Protein AF-A0A7N2M020-F1 (afdb_monomer)

Solvent-accessible surface area (backbone atoms only — not comparable to full-atom values): 12173 Å² total; per-residue (Å²): 135,86,84,75,90,72,85,72,56,45,69,43,98,84,76,45,80,31,66,51,71,70,55,42,50,52,48,52,52,52,49,51,50,46,67,76,62,59,66,82,56,68,70,58,48,56,58,50,71,70,48,74,76,92,61,54,73,66,57,47,55,60,71,70,50,83,84,47,72,66,55,52,55,49,46,61,72,66,54,65,71,97,62,70,96,65,83,57,70,72,79,39,45,34,81,87,78,69,40,72,36,63,74,55,41,64,72,76,40,58,78,87,47,34,65,57,59,74,66,55,84,81,81,82,66,90,65,76,91,70,86,70,29,93,90,38,97,83,22,64,80,43,74,69,58,50,55,56,43,51,66,62,56,48,79,60,88,58,97,70,65,82,51,58,72,64,42,54,66,52,50,60,49,63,76,64,55,96,64,66,73,86,61,60,82,81,109

Structure (mmCIF, N/CA/C/O backbone):
data_AF-A0A7N2M020-F1
#
_entry.id   AF-A0A7N2M020-F1
#
loop_
_atom_site.group_PDB
_atom_site.id
_atom_site.type_symbol
_atom_site.label_atom_id
_atom_site.label_alt_id
_atom_site.label_comp_id
_atom_site.label_asym_id
_atom_site.label_entity_id
_atom_site.label_seq_id
_atom_site.pdbx_PDB_ins_code
_atom_site.Cartn_x
_atom_site.Cartn_y
_atom_site.Cartn_z
_atom_site.occupancy
_atom_site.B_iso_or_equiv
_atom_site.auth_seq_id
_atom_site.auth_comp_id
_atom_site.auth_asym_id
_atom_site.auth_atom_id
_atom_site.pdbx_PDB_model_num
ATOM 1 N N . MET A 1 1 ? -40.824 -13.034 3.920 1.00 38.41 1 MET A N 1
ATOM 2 C CA . MET A 1 1 ? -40.604 -12.671 5.339 1.00 38.41 1 MET A CA 1
ATOM 3 C C . MET A 1 1 ? -39.188 -13.074 5.724 1.00 38.41 1 MET A C 1
ATOM 5 O O . MET A 1 1 ? -38.904 -14.260 5.794 1.00 38.41 1 MET A O 1
ATOM 9 N N . THR A 1 2 ? -38.278 -12.117 5.892 1.00 41.19 2 THR A N 1
ATOM 10 C CA . THR A 1 2 ? -36.859 -12.397 6.171 1.00 41.19 2 THR A CA 1
ATOM 11 C C . THR A 1 2 ? -36.662 -12.545 7.681 1.00 41.19 2 THR A C 1
ATOM 13 O O . THR A 1 2 ? -36.769 -11.567 8.421 1.00 41.19 2 THR A O 1
ATOM 16 N N . ARG A 1 3 ? -36.432 -13.775 8.153 1.00 45.16 3 ARG A N 1
ATOM 17 C CA . ARG A 1 3 ? -36.173 -14.095 9.566 1.00 45.16 3 ARG A CA 1
ATOM 18 C C . ARG A 1 3 ? -34.782 -13.550 9.927 1.00 45.16 3 ARG A C 1
ATOM 20 O O . ARG A 1 3 ? -33.778 -14.084 9.473 1.00 45.16 3 ARG A O 1
ATOM 27 N N . ARG A 1 4 ? -34.712 -12.438 10.665 1.00 45.00 4 ARG A N 1
ATOM 28 C CA . ARG A 1 4 ? -33.440 -11.859 11.134 1.00 45.00 4 ARG A CA 1
ATOM 29 C C . ARG A 1 4 ? -33.024 -12.562 12.426 1.00 45.00 4 ARG A C 1
ATOM 31 O O . ARG A 1 4 ? -33.804 -12.588 13.374 1.00 45.00 4 ARG A O 1
ATOM 38 N N . ASN A 1 5 ? -31.814 -13.115 12.461 1.00 47.06 5 ASN A 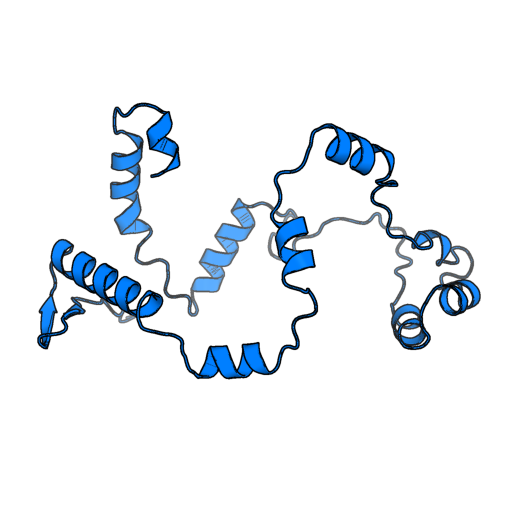N 1
ATOM 39 C CA . ASN A 1 5 ? -31.262 -13.750 13.656 1.00 47.06 5 ASN A CA 1
ATOM 40 C C . ASN A 1 5 ? -30.973 -12.673 14.712 1.00 47.06 5 ASN A C 1
ATOM 42 O O . ASN A 1 5 ? -30.093 -11.834 14.525 1.00 47.06 5 ASN A O 1
ATOM 46 N N . ARG A 1 6 ? -31.748 -12.666 15.801 1.00 60.00 6 ARG A N 1
ATOM 47 C CA . ARG A 1 6 ? -31.548 -11.790 16.961 1.00 60.00 6 ARG A CA 1
ATOM 48 C C . ARG A 1 6 ? -30.850 -12.600 18.045 1.00 60.00 6 ARG A C 1
ATOM 50 O O . ARG A 1 6 ? -31.434 -13.547 18.562 1.00 60.00 6 ARG A O 1
ATOM 57 N N . ILE A 1 7 ? -29.625 -12.216 18.391 1.00 64.00 7 ILE A N 1
ATOM 58 C CA . ILE A 1 7 ? -28.949 -12.754 19.574 1.00 64.00 7 ILE A CA 1
ATOM 59 C C . ILE A 1 7 ? -29.667 -12.161 20.789 1.00 64.00 7 ILE A C 1
ATOM 61 O O . ILE A 1 7 ? -29.675 -10.947 20.980 1.00 64.00 7 ILE A O 1
ATOM 65 N N . VAL A 1 8 ? -30.365 -13.013 21.539 1.00 71.75 8 VAL A N 1
ATOM 66 C CA . VAL A 1 8 ? -31.172 -12.617 22.707 1.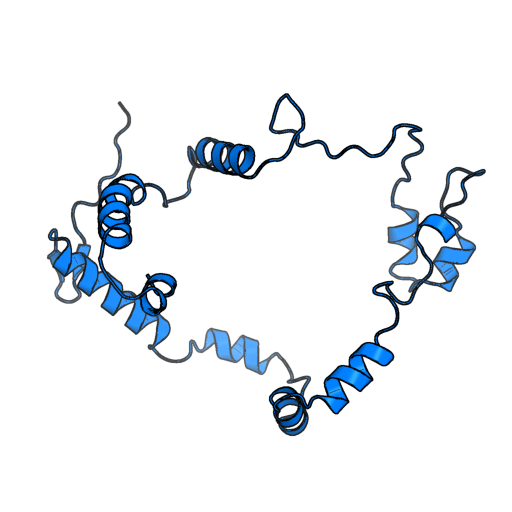00 71.75 8 VAL A CA 1
ATOM 67 C C . VAL A 1 8 ? -30.365 -12.593 24.006 1.00 71.75 8 VAL A C 1
ATOM 69 O O . VAL A 1 8 ? -30.804 -11.976 24.969 1.00 71.75 8 VAL A O 1
ATOM 72 N N . GLY A 1 9 ? -29.188 -13.222 24.019 1.00 80.69 9 GLY A N 1
ATOM 73 C CA . GLY A 1 9 ? -28.275 -13.279 25.154 1.00 80.69 9 GLY A CA 1
ATOM 74 C C . GLY A 1 9 ? -27.024 -14.090 24.826 1.00 80.69 9 GLY A C 1
ATOM 75 O O . GLY A 1 9 ? -26.949 -14.711 23.764 1.00 80.69 9 GLY A O 1
ATOM 76 N N . LEU A 1 10 ? -26.053 -14.081 25.735 1.00 81.50 10 LEU A N 1
ATOM 77 C CA . LEU A 1 10 ? -24.839 -14.897 25.673 1.00 81.50 10 LEU A CA 1
ATOM 78 C C . LEU A 1 10 ? -24.794 -15.844 26.870 1.00 81.50 10 LEU A C 1
ATOM 80 O O . LEU A 1 10 ? -25.246 -15.493 27.956 1.00 81.50 10 LEU A O 1
ATOM 84 N N . LYS A 1 11 ? -24.244 -17.042 26.679 1.00 83.25 11 LYS A N 1
ATOM 85 C CA . LYS A 1 11 ? -24.021 -18.001 27.764 1.00 83.25 11 LYS A CA 1
ATOM 86 C C . LYS A 1 11 ? -22.687 -17.678 28.444 1.00 83.25 11 LYS A C 1
ATOM 88 O O . LYS A 1 11 ? -21.689 -17.495 27.751 1.00 83.25 11 LYS A O 1
ATOM 93 N N . ASN A 1 12 ? -22.671 -17.569 29.768 1.00 79.94 12 ASN A N 1
ATOM 94 C CA . ASN A 1 12 ? -21.440 -17.370 30.532 1.00 79.94 12 ASN A CA 1
ATOM 95 C C . ASN A 1 12 ? -20.701 -18.704 30.776 1.00 79.94 12 ASN A C 1
ATOM 97 O O . ASN A 1 12 ? -21.206 -19.776 30.446 1.00 79.94 12 ASN A O 1
ATOM 101 N N . ASN A 1 13 ? -19.513 -18.645 31.389 1.00 76.25 13 ASN A N 1
ATOM 102 C CA . ASN A 1 13 ? -18.679 -19.827 31.673 1.00 76.25 13 ASN A CA 1
ATOM 103 C C . ASN A 1 13 ? -19.300 -20.820 32.673 1.00 76.25 13 ASN A C 1
ATOM 105 O O . ASN A 1 13 ? -18.823 -21.944 32.781 1.00 76.25 13 ASN A O 1
ATOM 109 N N . ASN A 1 14 ? -20.355 -20.417 33.387 1.00 79.81 14 ASN A N 1
ATOM 110 C CA . ASN A 1 14 ? -21.113 -21.276 34.299 1.00 79.81 14 ASN A CA 1
ATOM 111 C C . ASN A 1 14 ? -22.361 -21.858 33.620 1.00 79.81 14 ASN A C 1
ATOM 113 O O . 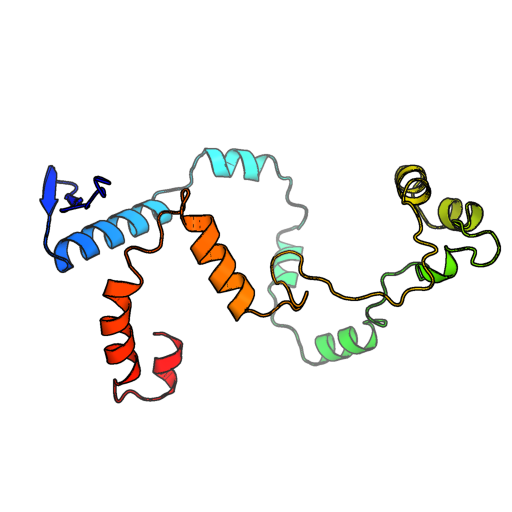ASN A 1 14 ? -23.284 -22.304 34.297 1.00 79.81 14 ASN A O 1
ATOM 117 N N . ASP A 1 15 ? -22.416 -21.812 32.288 1.00 80.38 15 ASP A N 1
ATOM 118 C CA . ASP A 1 15 ? -23.529 -22.303 31.487 1.00 80.38 15 ASP A CA 1
ATOM 119 C C . ASP A 1 15 ? -24.876 -21.576 31.712 1.00 80.38 15 ASP A C 1
ATOM 121 O O . ASP A 1 15 ? -25.940 -22.075 31.334 1.00 80.38 15 ASP A O 1
ATOM 125 N N . VAL A 1 16 ? -24.849 -20.348 32.236 1.00 84.62 16 VAL A N 1
ATOM 126 C CA . VAL A 1 16 ? -26.044 -19.520 32.463 1.00 84.62 16 VAL A CA 1
ATOM 127 C C . VAL A 1 16 ? -26.236 -18.517 31.325 1.00 84.62 16 VAL A C 1
ATOM 129 O O . VAL A 1 16 ? -25.289 -17.863 30.890 1.00 84.62 16 VAL A O 1
ATOM 132 N N . TRP A 1 17 ? -27.474 -18.367 30.847 1.00 83.56 17 TRP A N 1
ATOM 133 C CA . TRP A 1 17 ? -27.839 -17.373 29.834 1.00 83.56 17 TRP A CA 1
ATOM 134 C C . TRP A 1 17 ? -27.962 -15.970 30.433 1.00 83.56 17 TRP A C 1
ATOM 136 O O . TRP A 1 17 ? -28.782 -15.728 31.315 1.00 83.56 17 TRP A O 1
ATOM 146 N N . CYS A 1 18 ? -27.187 -15.036 29.892 1.00 81.94 18 CYS A N 1
ATOM 147 C CA . CYS A 1 18 ? -27.166 -13.629 30.261 1.00 81.94 18 CYS A CA 1
ATOM 148 C C . CYS A 1 18 ? -27.771 -12.779 29.140 1.00 81.94 18 CYS A C 1
ATOM 150 O O . CYS A 1 18 ? -27.310 -12.813 27.998 1.00 81.94 18 CYS A O 1
ATOM 152 N N . THR A 1 19 ? -28.801 -12.003 29.471 1.00 82.00 19 THR A N 1
ATOM 153 C CA . THR A 1 19 ? -29.533 -11.146 28.519 1.00 82.00 19 THR A CA 1
ATOM 154 C C . THR A 1 19 ? -29.425 -9.656 28.846 1.00 82.00 19 THR A C 1
ATOM 156 O O . THR A 1 19 ? -29.888 -8.832 28.064 1.00 82.00 19 THR A O 1
ATOM 159 N N . PHE A 1 20 ? -28.852 -9.306 30.003 1.00 79.81 20 PHE A N 1
ATOM 160 C CA . PHE A 1 20 ? -28.631 -7.923 30.426 1.00 79.81 20 PHE A CA 1
ATOM 161 C C . PHE A 1 20 ? -27.299 -7.397 29.884 1.00 79.81 20 PHE A C 1
ATOM 163 O O . PHE A 1 20 ? -26.296 -8.114 29.899 1.00 79.81 20 PHE A O 1
ATOM 170 N N . ASP A 1 21 ? -27.285 -6.135 29.452 1.00 75.31 21 ASP A N 1
ATOM 171 C CA . ASP A 1 21 ? -26.133 -5.509 28.789 1.00 75.31 21 ASP A CA 1
ATOM 172 C C . ASP A 1 21 ? -24.855 -5.545 29.645 1.00 75.31 21 ASP A C 1
ATOM 174 O O . ASP A 1 21 ? -23.773 -5.808 29.125 1.00 75.31 21 ASP A O 1
ATOM 178 N N . GLU A 1 22 ? -24.978 -5.351 30.961 1.00 80.00 22 GLU A N 1
ATOM 179 C CA . GLU A 1 22 ? -23.857 -5.385 31.914 1.00 80.00 22 GLU A CA 1
ATOM 180 C C . GLU A 1 22 ? -23.202 -6.772 31.977 1.00 80.00 22 GLU A C 1
ATOM 182 O O . GLU A 1 22 ? -21.981 -6.897 31.905 1.00 80.00 22 GLU A O 1
ATOM 187 N N . GLN A 1 23 ? -24.012 -7.832 32.001 1.00 77.62 23 GLN A N 1
ATOM 188 C CA . GLN A 1 23 ? -23.525 -9.212 32.049 1.00 77.62 23 GLN A CA 1
ATOM 189 C C . GLN A 1 23 ? -22.894 -9.635 30.716 1.00 77.62 23 GLN A C 1
ATOM 191 O O . GLN A 1 23 ? -21.861 -10.300 30.687 1.00 77.62 23 GLN A O 1
ATOM 196 N N . ILE A 1 24 ? -23.492 -9.226 29.593 1.00 80.75 24 ILE A N 1
ATOM 197 C CA . ILE A 1 24 ? -22.942 -9.465 28.251 1.00 80.75 24 ILE A CA 1
ATOM 198 C C . ILE A 1 24 ? -21.591 -8.756 28.095 1.00 80.75 24 ILE A C 1
ATOM 200 O O . ILE A 1 24 ? -20.653 -9.336 27.546 1.00 80.75 24 ILE A O 1
ATOM 204 N N . TYR A 1 25 ? -21.472 -7.526 28.603 1.00 78.38 25 TYR A N 1
ATOM 205 C CA . TYR A 1 25 ? -20.221 -6.774 28.602 1.00 78.38 25 TYR A CA 1
ATOM 206 C C . TYR A 1 25 ? -19.119 -7.502 29.383 1.00 78.38 25 TYR A C 1
ATOM 208 O O . TYR A 1 25 ? -18.015 -7.673 28.866 1.00 78.38 25 TYR A O 1
ATOM 216 N N . GLU A 1 26 ? -19.418 -8.004 30.582 1.00 83.75 26 GLU A N 1
ATOM 217 C CA . GLU A 1 26 ? -18.460 -8.776 31.383 1.00 83.75 26 GLU A CA 1
ATOM 218 C C . GLU A 1 26 ? -18.017 -10.077 30.695 1.00 83.75 26 GLU A C 1
ATOM 220 O O . GLU A 1 26 ? -16.823 -10.402 30.690 1.00 83.75 26 GLU A O 1
ATOM 225 N N . ILE A 1 27 ? -18.944 -10.796 30.051 1.00 84.62 27 ILE A N 1
ATOM 226 C CA . ILE A 1 27 ? -18.634 -12.003 29.266 1.00 84.62 27 ILE A CA 1
ATOM 227 C C . ILE A 1 27 ? -17.682 -11.661 28.113 1.00 84.62 27 ILE A C 1
ATOM 229 O O . ILE A 1 27 ? -16.672 -12.335 27.924 1.00 84.62 27 ILE A O 1
ATOM 233 N N . MET A 1 28 ? -17.951 -10.587 27.370 1.00 80.06 28 MET A N 1
ATOM 234 C CA . MET A 1 28 ? -17.113 -10.172 26.240 1.00 80.06 28 MET A CA 1
ATOM 235 C C . MET A 1 28 ? -15.718 -9.728 26.693 1.00 80.06 28 MET A C 1
ATOM 237 O O . MET A 1 28 ? -14.713 -10.134 26.107 1.00 80.06 28 MET A O 1
ATOM 241 N N . VAL A 1 29 ? -15.634 -8.922 27.756 1.00 80.94 29 VAL A N 1
ATOM 242 C CA . VAL A 1 29 ? -14.355 -8.437 28.294 1.00 80.94 29 VAL A CA 1
ATOM 243 C C . VAL A 1 29 ? -13.513 -9.592 28.826 1.00 80.94 29 VAL A C 1
ATOM 245 O O . VAL A 1 29 ? -12.319 -9.655 28.533 1.00 80.94 29 VAL A O 1
ATOM 248 N N . SER A 1 30 ? -14.107 -10.512 29.587 1.00 81.56 30 SER A N 1
ATOM 249 C CA . SER A 1 30 ? -13.391 -11.681 30.110 1.00 81.56 30 SER A CA 1
ATOM 250 C C . SER A 1 30 ? -12.949 -12.629 28.994 1.00 81.56 30 SER A C 1
ATOM 252 O O . SER A 1 30 ? -11.804 -13.076 29.009 1.00 81.56 30 SER A O 1
ATOM 254 N N . PHE A 1 31 ? -13.795 -12.862 27.985 1.00 79.56 31 PHE A N 1
ATOM 255 C CA . PHE A 1 31 ? -13.453 -13.671 26.817 1.00 79.56 31 PHE A CA 1
ATOM 256 C C . PHE A 1 31 ? -12.239 -13.113 26.074 1.00 79.56 31 PHE A C 1
ATOM 258 O O . PHE A 1 31 ? -11.263 -13.832 25.889 1.00 79.56 31 PHE A O 1
ATOM 265 N N . TYR A 1 32 ? -12.252 -11.833 25.691 1.00 74.31 32 TYR A N 1
ATOM 266 C CA . TYR A 1 32 ? -11.140 -11.256 24.932 1.00 74.31 32 TYR A CA 1
ATOM 267 C C . TYR A 1 32 ? -9.881 -11.077 25.776 1.00 74.31 32 TYR A C 1
ATOM 269 O O . TYR A 1 32 ? -8.784 -11.324 25.281 1.00 74.31 32 TYR A O 1
ATOM 277 N N . LYS A 1 33 ? -10.005 -10.729 27.064 1.00 75.88 33 LYS A N 1
ATOM 278 C CA . LYS A 1 33 ? -8.850 -10.745 27.971 1.00 75.88 33 LYS A CA 1
ATOM 279 C C . LYS A 1 33 ? -8.224 -12.132 28.016 1.00 75.88 33 LYS A C 1
ATOM 281 O O . LYS A 1 33 ? -7.019 -12.233 27.843 1.00 75.88 33 LYS A O 1
ATOM 286 N N . ASN A 1 34 ? -9.013 -13.193 28.155 1.00 73.88 34 ASN A N 1
ATOM 287 C CA . ASN A 1 34 ? -8.492 -14.558 28.141 1.00 73.88 34 ASN A CA 1
ATOM 288 C C . ASN A 1 34 ? -7.941 -14.959 26.767 1.00 73.88 34 ASN A C 1
ATOM 290 O O . ASN A 1 34 ? -6.888 -15.578 26.714 1.00 73.88 34 ASN A O 1
ATOM 294 N N . LEU A 1 35 ? -8.576 -14.556 25.665 1.00 74.69 35 LEU A N 1
ATOM 295 C CA . LEU A 1 35 ? -8.098 -14.824 24.305 1.00 74.69 35 LEU A CA 1
ATOM 296 C C . LEU A 1 35 ? -6.706 -14.227 24.053 1.00 74.69 35 LEU A C 1
ATOM 298 O O . LEU A 1 35 ? -5.883 -14.853 23.396 1.00 74.69 35 LEU A O 1
ATOM 302 N N . PHE A 1 36 ? -6.446 -13.029 24.583 1.00 60.22 36 PHE A N 1
ATOM 303 C CA . PHE A 1 36 ? -5.183 -12.313 24.383 1.00 60.22 36 PHE A CA 1
ATOM 304 C C . PHE A 1 36 ? -4.179 -12.468 25.538 1.00 60.22 36 PHE A C 1
ATOM 306 O O . PHE A 1 36 ? -3.026 -12.076 25.386 1.00 60.22 36 PHE A O 1
ATOM 313 N N . THR A 1 37 ? -4.587 -13.047 26.672 1.00 67.06 37 THR A N 1
ATOM 314 C CA . THR A 1 37 ? -3.716 -13.303 27.840 1.00 67.06 37 THR A CA 1
ATOM 315 C C . THR A 1 37 ? -3.370 -14.790 27.989 1.00 67.06 37 THR A C 1
ATOM 317 O O . THR A 1 37 ? -2.342 -15.121 28.577 1.00 67.06 37 THR A O 1
ATOM 320 N N . SER A 1 38 ? -4.183 -15.710 27.450 1.00 47.41 38 SER A N 1
ATOM 321 C CA . SER A 1 38 ? -3.888 -17.145 27.463 1.00 47.41 38 SER A CA 1
ATOM 322 C C . SER A 1 38 ? -2.739 -17.445 26.503 1.00 47.41 38 SER A C 1
ATOM 324 O O . SER A 1 38 ? -2.901 -17.475 25.287 1.00 47.41 38 SER A O 1
ATOM 326 N N . ALA A 1 39 ? -1.563 -17.577 27.115 1.00 50.31 39 ALA A N 1
ATOM 327 C CA . ALA A 1 39 ? -0.378 -18.311 26.699 1.00 50.31 39 ALA A CA 1
ATOM 328 C C . ALA A 1 39 ? -0.252 -18.623 25.199 1.00 50.31 39 ALA A C 1
ATOM 330 O O . ALA A 1 39 ? -0.927 -19.506 24.678 1.00 50.31 39 ALA A O 1
ATOM 331 N N . HIS A 1 40 ? 0.723 -17.957 24.565 1.00 58.59 40 HIS A N 1
ATOM 332 C CA . HIS A 1 40 ? 1.605 -18.525 23.540 1.00 58.59 40 HIS A CA 1
ATOM 333 C C . HIS A 1 40 ? 1.037 -19.763 22.834 1.00 58.59 40 HIS A C 1
ATOM 335 O O . HIS A 1 40 ? 1.324 -20.900 23.210 1.00 58.59 40 HIS A O 1
ATOM 341 N N . LEU A 1 41 ? 0.248 -19.535 21.783 1.00 52.03 41 LEU A N 1
ATOM 342 C CA . LEU A 1 41 ? -0.124 -20.600 20.862 1.00 52.03 41 LEU A CA 1
ATOM 343 C C . LEU A 1 41 ? 1.168 -21.299 20.396 1.00 52.03 41 LEU A C 1
ATOM 345 O O . LEU A 1 41 ? 2.029 -20.634 19.817 1.00 52.03 41 LEU A O 1
ATOM 349 N N . PRO A 1 42 ? 1.337 -22.619 20.585 1.00 51.91 42 PRO A N 1
ATOM 350 C CA . PRO A 1 42 ? 2.498 -23.325 20.043 1.00 51.91 42 PRO A CA 1
ATOM 351 C C . PRO A 1 42 ? 2.595 -23.168 18.515 1.00 51.91 42 PRO A C 1
ATOM 353 O O . PRO A 1 42 ? 3.689 -23.174 17.961 1.00 51.91 42 PRO A O 1
ATOM 356 N N . ALA A 1 43 ? 1.467 -22.907 17.841 1.00 48.75 43 ALA A N 1
ATOM 357 C CA . ALA A 1 43 ? 1.420 -22.577 16.420 1.00 48.75 43 ALA A CA 1
ATOM 358 C C . ALA A 1 43 ? 2.126 -21.255 16.058 1.00 48.75 43 ALA A C 1
ATOM 360 O O . ALA A 1 43 ? 2.721 -21.176 14.987 1.00 48.75 43 ALA A O 1
ATOM 361 N N . SER A 1 44 ? 2.105 -20.228 16.922 1.00 50.16 44 SER A N 1
ATOM 362 C CA . SER A 1 44 ? 2.825 -18.979 16.631 1.00 50.16 44 SER A CA 1
ATOM 363 C C . SER A 1 44 ? 4.329 -19.139 16.827 1.00 50.16 44 SER A C 1
ATOM 365 O O . SER A 1 44 ? 5.102 -18.555 16.078 1.00 50.16 44 SER A O 1
ATOM 367 N N . ARG A 1 45 ? 4.752 -19.989 17.771 1.00 48.28 45 ARG A N 1
ATOM 368 C CA . ARG A 1 45 ? 6.166 -20.302 18.003 1.00 48.28 45 ARG A CA 1
ATOM 369 C C . ARG A 1 45 ? 6.783 -21.113 16.870 1.00 48.28 45 ARG A C 1
ATOM 371 O O . ARG A 1 45 ? 7.861 -20.759 16.447 1.00 48.28 45 ARG A O 1
ATOM 378 N N . ILE A 1 46 ? 6.079 -22.091 16.293 1.00 54.16 46 ILE A N 1
ATOM 379 C CA . ILE A 1 46 ? 6.585 -22.833 15.117 1.00 54.16 46 ILE A CA 1
ATOM 380 C C . ILE A 1 46 ? 6.860 -21.888 13.937 1.00 54.16 46 ILE A C 1
ATOM 382 O O . ILE A 1 46 ? 7.873 -22.020 13.257 1.00 54.16 46 ILE A O 1
ATOM 386 N N . VAL A 1 47 ? 5.972 -20.916 13.706 1.00 55.91 47 VAL A N 1
ATOM 387 C CA . VAL A 1 47 ? 6.150 -19.908 12.650 1.00 55.91 47 VAL A CA 1
ATOM 388 C C . VAL A 1 47 ? 7.306 -18.961 12.979 1.00 55.91 47 VAL A C 1
ATOM 390 O O . VAL A 1 47 ? 8.064 -18.613 12.084 1.00 55.91 47 VAL A O 1
ATOM 393 N N . LEU A 1 48 ? 7.459 -18.561 14.243 1.00 52.28 48 LEU A N 1
ATOM 394 C CA . LEU A 1 48 ? 8.525 -17.656 14.681 1.00 52.28 48 LEU A CA 1
ATOM 395 C C . LEU A 1 48 ? 9.900 -18.342 14.782 1.00 52.28 48 LEU A C 1
ATOM 397 O O . LEU A 1 48 ? 10.891 -17.712 14.446 1.00 52.28 48 LEU A O 1
ATOM 401 N N . ASP A 1 49 ? 9.964 -19.621 15.156 1.00 58.31 49 ASP A N 1
ATOM 402 C CA . ASP A 1 49 ? 11.193 -20.429 15.219 1.00 58.31 49 ASP A CA 1
ATOM 403 C C . ASP A 1 49 ? 11.701 -20.781 13.809 1.00 58.31 49 ASP A C 1
ATOM 405 O O . ASP A 1 49 ? 12.902 -20.937 13.593 1.00 58.31 49 ASP A O 1
ATOM 409 N N . ALA A 1 50 ? 10.796 -20.879 12.827 1.00 59.12 50 ALA A N 1
ATOM 410 C CA . ALA A 1 50 ? 11.147 -21.044 11.416 1.00 59.12 50 ALA A CA 1
ATOM 411 C C . ALA A 1 50 ? 11.662 -19.745 10.766 1.00 59.12 50 ALA A C 1
ATOM 413 O O . ALA A 1 50 ? 12.236 -19.788 9.676 1.00 59.12 50 ALA A O 1
ATOM 414 N N . ILE A 1 51 ? 11.459 -18.592 11.411 1.00 59.44 51 ILE A N 1
ATOM 415 C CA . ILE A 1 51 ? 11.985 -17.304 10.963 1.00 59.44 51 ILE A CA 1
ATOM 416 C C . ILE A 1 51 ? 13.319 -17.091 11.670 1.00 59.44 51 ILE A C 1
ATOM 418 O O . ILE A 1 51 ? 13.374 -16.716 12.838 1.00 59.44 51 ILE A O 1
ATOM 422 N N . SER A 1 52 ? 14.420 -17.310 10.953 1.00 58.28 52 SER A N 1
ATOM 423 C CA . SER A 1 52 ? 15.732 -16.901 11.448 1.00 58.28 52 SER A CA 1
ATOM 424 C C . SER A 1 52 ? 15.716 -15.386 11.708 1.00 58.28 52 SER A C 1
ATOM 426 O O . SER A 1 52 ? 15.383 -14.628 10.790 1.00 58.28 52 SER A O 1
ATOM 428 N N . PRO A 1 53 ? 16.053 -14.919 12.924 1.00 59.53 53 PRO A N 1
ATOM 429 C CA . PRO A 1 53 ? 16.111 -13.495 13.210 1.00 59.53 53 PRO A CA 1
ATOM 430 C C . PRO A 1 53 ? 17.144 -12.845 12.288 1.00 59.53 53 PRO A C 1
ATOM 432 O O . PRO A 1 53 ? 18.328 -13.165 12.339 1.00 59.53 53 PRO A O 1
ATOM 435 N N . SER A 1 54 ? 16.695 -11.935 11.423 1.00 65.81 54 SER A N 1
ATOM 436 C CA . SER A 1 54 ? 17.596 -11.156 10.562 1.00 65.81 54 SER A CA 1
ATOM 437 C C . SER A 1 54 ? 18.289 -10.020 11.321 1.00 65.81 54 SER A C 1
ATOM 439 O O . SER A 1 54 ? 19.196 -9.392 10.774 1.00 65.81 54 SER A O 1
ATOM 441 N N . SER A 1 55 ? 17.856 -9.745 12.552 1.00 66.69 55 SER A N 1
ATOM 442 C CA . SER A 1 55 ? 18.402 -8.691 13.396 1.00 66.69 55 SER A CA 1
ATOM 443 C C . SER A 1 55 ? 18.919 -9.281 14.694 1.00 66.69 55 SER A C 1
ATOM 445 O O . SER A 1 55 ? 18.180 -9.992 15.373 1.00 66.69 55 SER A O 1
ATOM 447 N N . THR A 1 56 ? 20.181 -9.001 15.019 1.00 80.88 56 THR A N 1
ATOM 448 C CA . TH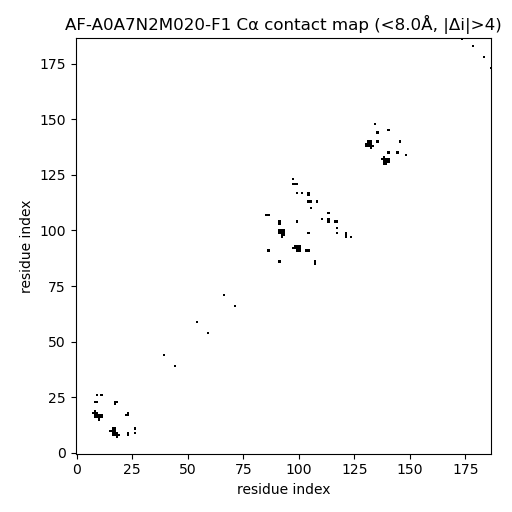R A 1 56 ? 20.763 -9.390 16.305 1.00 80.88 56 THR A CA 1
ATOM 449 C C . THR A 1 56 ? 20.163 -8.551 17.432 1.00 80.88 56 THR A C 1
ATOM 451 O O . THR A 1 56 ? 19.607 -7.474 17.184 1.00 80.88 56 THR A O 1
ATOM 454 N N . ASP A 1 57 ? 20.273 -9.026 18.671 1.00 75.31 57 ASP A N 1
ATOM 455 C CA . ASP A 1 57 ? 19.771 -8.301 19.841 1.00 75.31 57 ASP A CA 1
ATOM 456 C C . ASP A 1 57 ? 20.446 -6.931 19.989 1.00 75.31 57 ASP A C 1
ATOM 458 O O . ASP A 1 57 ? 19.802 -5.959 20.383 1.00 75.31 57 ASP A O 1
ATOM 462 N N . GLU A 1 58 ? 21.710 -6.818 19.580 1.00 78.88 58 GLU A N 1
ATOM 463 C CA . GLU A 1 58 ? 22.447 -5.556 19.524 1.00 78.88 58 GLU A CA 1
ATOM 464 C C . GLU A 1 58 ? 21.864 -4.617 18.463 1.00 78.88 58 GLU A C 1
ATOM 466 O O . GLU A 1 58 ? 21.610 -3.449 18.748 1.00 78.88 58 GLU A O 1
ATOM 471 N N . MET A 1 59 ? 21.567 -5.133 17.264 1.00 73.25 59 MET A N 1
ATOM 472 C CA . MET A 1 59 ? 20.934 -4.337 16.211 1.00 73.25 59 MET A CA 1
ATOM 473 C C . MET A 1 59 ? 19.542 -3.862 16.644 1.00 73.25 59 MET A C 1
ATOM 475 O O . MET A 1 59 ? 19.151 -2.736 16.358 1.00 73.25 59 MET A O 1
ATOM 479 N N . ASN A 1 60 ? 18.802 -4.684 17.386 1.00 78.00 60 ASN A N 1
ATOM 480 C CA . ASN A 1 60 ? 17.510 -4.299 17.940 1.00 78.00 60 ASN A CA 1
ATOM 481 C C . ASN A 1 60 ? 17.635 -3.259 19.071 1.00 78.00 60 ASN A C 1
ATOM 483 O O . ASN A 1 60 ? 16.836 -2.326 19.137 1.00 78.00 60 ASN A O 1
ATOM 487 N N . ALA A 1 61 ? 18.648 -3.376 19.936 1.00 80.06 61 ALA A N 1
ATOM 488 C CA . ALA A 1 61 ? 18.934 -2.387 20.975 1.00 80.06 61 ALA A CA 1
ATOM 489 C C . ALA A 1 61 ? 19.254 -1.007 20.377 1.00 80.06 61 ALA A C 1
ATOM 491 O O . ALA A 1 61 ? 18.780 0.011 20.889 1.00 80.06 61 ALA A O 1
ATOM 492 N N . ASP A 1 62 ? 19.983 -0.980 19.261 1.00 77.94 62 ASP A N 1
ATOM 493 C CA . ASP A 1 62 ? 20.248 0.245 18.508 1.00 77.94 62 ASP A CA 1
ATOM 494 C C . ASP A 1 62 ? 18.981 0.790 17.824 1.00 77.94 62 ASP A C 1
ATOM 496 O O . ASP A 1 62 ? 18.721 1.990 17.897 1.00 77.94 62 ASP A O 1
ATOM 500 N N . LEU A 1 63 ? 18.137 -0.072 17.240 1.00 76.81 63 LEU A N 1
ATOM 501 C CA . LEU A 1 63 ? 16.877 0.325 16.584 1.00 76.81 63 LEU A CA 1
ATOM 502 C C . LEU A 1 63 ? 15.820 0.894 17.549 1.00 76.81 63 LEU A C 1
ATOM 504 O O . LEU A 1 63 ? 14.958 1.666 17.128 1.00 76.81 63 LEU A O 1
ATOM 508 N N . ILE A 1 64 ? 15.859 0.512 18.828 1.00 81.25 64 ILE A N 1
ATOM 509 C CA . ILE A 1 64 ? 14.901 0.956 19.860 1.00 81.25 64 ILE A CA 1
ATOM 510 C C . ILE A 1 64 ? 15.388 2.222 20.592 1.00 81.25 64 ILE A C 1
ATOM 512 O O . ILE A 1 64 ? 14.644 2.840 21.362 1.00 81.25 64 ILE A O 1
ATOM 516 N N . LYS A 1 65 ? 16.628 2.658 20.356 1.00 81.69 65 LYS A N 1
ATOM 517 C CA . LYS A 1 65 ? 17.194 3.846 20.996 1.00 81.69 65 LYS A CA 1
ATOM 518 C C . LYS A 1 65 ? 16.438 5.117 20.591 1.00 81.69 65 LYS A C 1
ATOM 520 O O . LYS A 1 65 ? 15.976 5.278 19.465 1.00 81.69 65 LYS A O 1
ATOM 525 N N . VAL A 1 66 ? 16.334 6.064 21.524 1.00 84.44 66 VAL A N 1
ATOM 526 C CA . VAL A 1 66 ? 15.761 7.388 21.244 1.00 84.44 66 VAL A CA 1
ATOM 527 C C . VAL A 1 66 ? 16.645 8.118 20.233 1.00 84.44 66 VAL A C 1
ATOM 529 O O . VAL A 1 66 ? 17.829 8.338 20.495 1.00 84.44 66 VAL A O 1
ATOM 532 N N . PHE A 1 67 ? 16.050 8.525 19.111 1.00 80.19 67 PHE A N 1
ATOM 533 C CA . PHE A 1 67 ? 16.732 9.292 18.072 1.00 80.19 67 PHE A CA 1
ATOM 534 C C . PHE A 1 67 ? 17.240 10.630 18.617 1.00 80.19 67 PHE A C 1
ATOM 536 O O . PHE A 1 67 ? 16.551 11.342 19.357 1.00 80.19 67 PHE A O 1
ATOM 543 N N . THR A 1 68 ? 18.456 11.006 18.232 1.00 88.06 68 THR A N 1
ATOM 544 C CA . THR A 1 68 ? 19.027 12.306 18.616 1.00 88.06 68 THR A CA 1
ATOM 545 C C . THR A 1 68 ? 18.716 13.376 17.569 1.00 88.06 68 THR A C 1
ATOM 547 O O . THR A 1 68 ? 18.548 13.079 16.388 1.00 88.06 68 THR A O 1
ATOM 550 N N . ARG A 1 69 ? 18.664 14.659 17.963 1.00 84.31 69 ARG A N 1
ATOM 551 C CA . ARG A 1 69 ? 18.450 15.765 17.004 1.00 84.31 69 ARG A CA 1
ATOM 552 C C . ARG A 1 69 ? 19.485 15.742 15.873 1.00 84.31 69 ARG A C 1
ATOM 554 O O . ARG A 1 69 ? 19.123 15.919 14.718 1.00 84.31 69 ARG A O 1
ATOM 561 N N . THR A 1 70 ? 20.749 15.506 16.206 1.00 82.75 70 THR A N 1
ATOM 562 C CA . THR A 1 70 ? 21.860 15.457 15.246 1.00 82.75 70 THR A CA 1
ATOM 563 C C . THR A 1 70 ? 21.728 14.300 14.263 1.00 82.75 70 THR A C 1
ATOM 565 O O . THR A 1 70 ? 22.022 14.469 13.088 1.00 82.75 70 THR A O 1
ATOM 568 N N . GLU A 1 71 ? 21.253 13.145 14.723 1.00 82.88 71 GLU A N 1
ATOM 569 C CA . GLU A 1 71 ? 20.980 11.977 13.884 1.00 82.88 71 GLU A CA 1
ATOM 570 C C . GLU A 1 71 ? 19.813 12.230 12.930 1.00 82.88 71 GLU A C 1
ATOM 572 O O . GLU A 1 71 ? 19.925 11.939 11.744 1.00 82.88 71 GLU A O 1
ATOM 577 N N . VAL A 1 72 ? 18.734 12.859 13.405 1.00 82.88 72 VAL A N 1
ATOM 578 C CA . VAL A 1 72 ? 17.608 13.256 12.547 1.00 82.88 72 VAL A CA 1
ATOM 579 C C . VAL A 1 72 ? 18.044 14.293 11.512 1.00 82.88 72 VAL A C 1
ATOM 581 O O . VAL A 1 72 ? 17.704 14.165 10.341 1.00 82.88 72 VAL A O 1
ATOM 584 N N . GLU A 1 73 ? 18.819 15.305 11.905 1.00 83.44 73 GLU A N 1
ATOM 585 C CA . GLU A 1 73 ? 19.347 16.319 10.982 1.00 83.44 73 GLU A CA 1
ATOM 586 C C . GLU A 1 73 ? 20.316 15.720 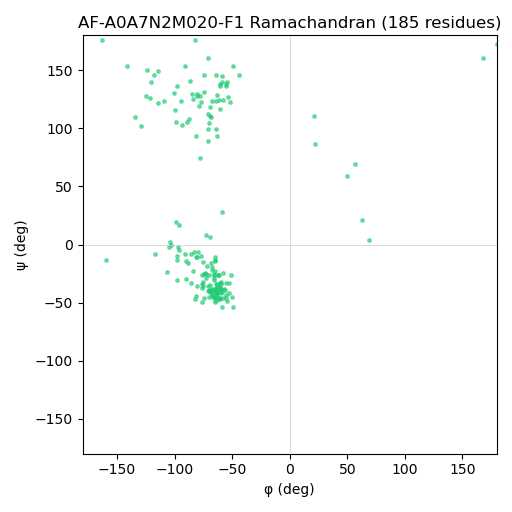9.955 1.00 83.44 73 GLU A C 1
ATOM 588 O O . GLU A 1 73 ? 20.290 16.095 8.782 1.00 83.44 73 GLU A O 1
ATOM 593 N N . PHE A 1 74 ? 21.162 14.782 10.380 1.00 80.62 74 PHE A N 1
ATOM 594 C CA . PHE A 1 74 ? 22.065 14.055 9.498 1.00 80.62 74 PHE A CA 1
ATOM 595 C C . PHE A 1 74 ? 21.285 13.186 8.511 1.00 80.62 74 PHE A C 1
ATOM 597 O O . PHE A 1 74 ? 21.534 13.269 7.309 1.00 80.62 74 PHE A O 1
ATOM 604 N N . ALA A 1 75 ? 20.309 12.419 8.999 1.00 80.25 75 ALA A N 1
ATOM 605 C CA . ALA A 1 75 ? 19.460 11.578 8.174 1.00 80.25 75 ALA A CA 1
ATOM 606 C C . ALA A 1 75 ? 18.666 12.427 7.175 1.00 80.25 75 ALA A C 1
ATOM 608 O O . ALA A 1 75 ? 18.706 12.134 5.994 1.00 80.25 75 ALA A O 1
ATOM 609 N N . LEU A 1 76 ? 18.055 13.542 7.589 1.00 75.19 76 LEU A N 1
ATOM 610 C CA . LEU A 1 76 ? 17.341 14.454 6.683 1.00 75.19 76 LEU A CA 1
ATOM 611 C C . LEU A 1 76 ? 18.236 15.052 5.588 1.00 75.19 76 LEU A C 1
ATOM 613 O O . LEU A 1 76 ? 17.762 15.282 4.481 1.00 75.19 76 LEU A O 1
ATOM 617 N N . LYS A 1 77 ? 19.519 15.303 5.874 1.00 74.94 77 LYS A N 1
ATOM 618 C CA . LYS A 1 77 ? 20.489 15.778 4.870 1.00 74.94 77 LYS A CA 1
ATOM 619 C C . LYS A 1 77 ? 20.942 14.685 3.898 1.00 74.94 77 LYS A C 1
ATOM 621 O O . LYS A 1 77 ? 21.355 15.017 2.793 1.00 74.94 77 LYS A O 1
ATOM 626 N N . HIS A 1 78 ? 20.882 13.421 4.314 1.00 66.50 78 HIS A N 1
ATOM 627 C CA . HIS A 1 78 ? 21.291 12.253 3.522 1.00 66.50 78 HIS A CA 1
ATOM 628 C C . HIS A 1 78 ? 20.106 11.449 2.972 1.00 66.50 78 HIS A C 1
ATOM 630 O O . HIS A 1 78 ? 20.300 10.481 2.242 1.00 66.50 78 HIS A O 1
ATOM 636 N N . MET A 1 79 ? 18.877 11.848 3.295 1.00 63.94 79 MET A N 1
ATOM 637 C CA . MET A 1 79 ? 17.676 11.437 2.590 1.00 63.94 79 MET A CA 1
ATOM 638 C C . MET A 1 79 ? 17.710 12.146 1.238 1.00 63.94 79 MET A C 1
ATOM 640 O O . MET A 1 79 ? 17.224 13.268 1.094 1.00 63.94 79 MET A O 1
ATOM 644 N N . GLU A 1 80 ? 18.326 11.499 0.244 1.00 61.34 80 GLU A N 1
ATOM 645 C CA . GLU A 1 80 ? 18.105 11.856 -1.156 1.00 61.34 80 GLU A CA 1
ATOM 646 C C . GLU A 1 80 ? 16.589 11.945 -1.426 1.00 61.34 80 GLU A C 1
ATOM 648 O O . GLU A 1 80 ? 15.797 11.327 -0.700 1.00 61.34 80 GLU A O 1
ATOM 653 N N . PRO A 1 81 ? 16.151 12.743 -2.423 1.00 61.66 81 PRO A N 1
ATOM 654 C CA . PRO A 1 81 ? 14.737 12.888 -2.753 1.00 61.66 81 PRO A CA 1
ATOM 655 C C . PRO A 1 81 ? 14.052 11.520 -2.765 1.00 61.66 81 PRO A C 1
ATOM 657 O O . PRO A 1 81 ? 14.680 10.554 -3.180 1.00 61.66 81 PRO A O 1
ATOM 660 N N . LEU A 1 82 ? 12.778 11.448 -2.358 1.00 52.84 82 LEU A N 1
ATOM 661 C CA . LEU A 1 82 ? 11.918 10.244 -2.320 1.00 52.84 82 LEU A CA 1
ATOM 662 C C . LEU A 1 82 ? 11.724 9.539 -3.689 1.00 52.84 82 LEU A C 1
ATOM 664 O O . LEU A 1 82 ? 10.686 8.936 -3.956 1.00 52.84 82 LEU A O 1
ATOM 668 N N . LYS A 1 83 ? 12.679 9.648 -4.603 1.00 58.50 83 LYS A N 1
ATOM 669 C CA . LYS A 1 83 ? 12.809 8.840 -5.795 1.00 58.50 83 LYS A CA 1
ATOM 670 C C . LYS A 1 83 ? 13.459 7.524 -5.395 1.00 58.50 83 LYS A C 1
ATOM 672 O O . LYS A 1 83 ? 14.483 7.494 -4.719 1.00 58.50 83 LYS A O 1
ATOM 677 N N . ALA A 1 84 ? 12.843 6.425 -5.813 1.00 58.28 84 ALA A N 1
ATOM 678 C CA . ALA A 1 84 ? 13.501 5.133 -5.745 1.00 58.28 84 ALA A CA 1
ATOM 679 C C . ALA A 1 84 ? 14.856 5.227 -6.480 1.00 58.28 84 ALA A C 1
ATOM 681 O O . ALA A 1 84 ? 14.906 5.864 -7.536 1.00 58.28 84 ALA A O 1
ATOM 682 N N . PRO A 1 85 ? 15.936 4.618 -5.961 1.00 60.94 85 PRO A N 1
ATOM 683 C CA . PRO A 1 85 ? 17.199 4.541 -6.680 1.00 60.94 85 PRO A CA 1
ATOM 684 C C . PRO A 1 85 ? 16.973 3.703 -7.942 1.00 60.94 85 PRO A C 1
ATOM 686 O O . PRO A 1 85 ? 16.868 2.479 -7.892 1.00 60.94 85 PRO A O 1
ATOM 689 N N . GLY A 1 86 ? 16.795 4.380 -9.071 1.00 67.25 86 GLY A N 1
ATOM 690 C CA . GLY A 1 86 ? 16.466 3.755 -10.342 1.00 67.25 86 GLY A CA 1
ATOM 691 C C . GLY A 1 86 ? 16.029 4.778 -11.391 1.00 67.25 86 GLY A C 1
ATOM 692 O O . GLY A 1 86 ? 15.670 5.906 -11.048 1.00 67.25 86 GLY A O 1
ATOM 693 N N . PRO A 1 87 ? 16.080 4.410 -12.680 1.00 76.00 87 PRO A N 1
ATOM 694 C CA . PRO A 1 87 ? 15.617 5.274 -13.759 1.00 76.00 87 PRO A CA 1
ATOM 695 C C . PRO A 1 87 ? 14.126 5.602 -13.599 1.00 76.00 87 PRO A C 1
ATOM 697 O O . PRO A 1 87 ? 13.311 4.717 -13.326 1.00 76.00 87 PRO A O 1
ATOM 700 N N . ASP A 1 88 ? 13.758 6.872 -13.805 1.00 82.75 88 ASP A N 1
ATOM 701 C CA . ASP A 1 88 ? 12.352 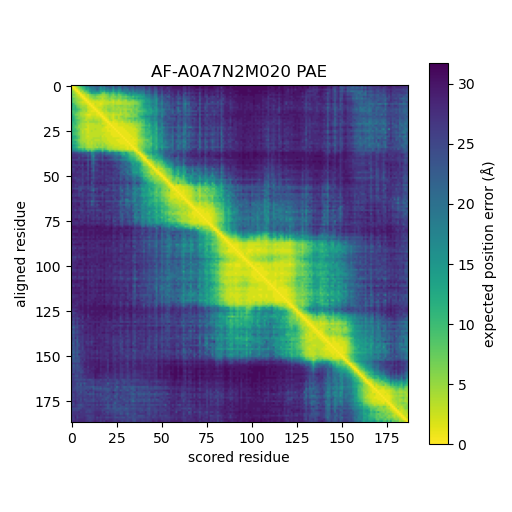7.287 -13.853 1.00 82.75 88 ASP A CA 1
ATOM 702 C C . ASP A 1 88 ? 11.642 6.507 -14.975 1.00 82.75 88 ASP A C 1
ATOM 704 O O . ASP A 1 88 ? 12.192 6.335 -16.065 1.00 82.75 88 ASP A O 1
ATOM 708 N N . VAL A 1 89 ? 10.404 6.055 -14.749 1.00 85.94 89 VAL A N 1
ATOM 709 C CA . VAL A 1 89 ? 9.666 5.209 -15.714 1.00 85.94 89 VAL A CA 1
ATOM 710 C C . VAL A 1 89 ? 9.554 5.860 -17.098 1.00 85.94 89 VAL A C 1
ATOM 712 O O . VAL A 1 89 ? 9.622 5.166 -18.109 1.00 85.94 89 VAL A O 1
ATOM 715 N N . SER A 1 90 ? 9.466 7.191 -17.166 1.00 84.56 90 SER A N 1
ATOM 716 C CA . SER A 1 90 ? 9.460 7.944 -18.428 1.00 84.56 90 SER A CA 1
ATOM 717 C C . SER A 1 90 ? 10.721 7.719 -19.270 1.00 84.56 90 SER A C 1
ATOM 719 O O . SER A 1 90 ? 10.643 7.669 -20.493 1.00 84.56 90 SER A O 1
ATOM 721 N N . THR A 1 91 ? 11.880 7.525 -18.637 1.00 87.44 91 THR A N 1
ATOM 722 C CA . THR A 1 91 ? 13.153 7.271 -19.333 1.00 87.44 91 THR A CA 1
ATOM 723 C C . THR A 1 91 ? 13.211 5.871 -19.947 1.00 87.44 91 THR A C 1
ATOM 725 O O . THR A 1 91 ? 13.868 5.668 -20.969 1.00 87.44 91 THR A O 1
ATOM 728 N N . LEU A 1 92 ? 12.450 4.924 -19.387 1.00 89.88 92 LEU A N 1
ATOM 729 C CA . LEU A 1 92 ? 12.333 3.547 -19.872 1.00 89.88 92 LEU A CA 1
ATOM 730 C C . LEU A 1 92 ? 11.358 3.405 -21.048 1.00 89.88 92 LEU A C 1
ATOM 732 O O . LEU A 1 92 ? 11.312 2.344 -21.669 1.00 89.88 92 LEU A O 1
ATOM 736 N N . ILE A 1 93 ? 10.582 4.446 -21.358 1.00 89.88 93 ILE A N 1
ATOM 737 C CA . ILE A 1 93 ? 9.590 4.445 -22.435 1.00 89.88 93 ILE A CA 1
ATOM 738 C C . ILE A 1 93 ? 10.165 5.153 -23.664 1.00 89.88 93 ILE A C 1
ATOM 740 O O . ILE A 1 93 ? 10.700 6.261 -23.592 1.00 89.88 93 ILE A O 1
ATOM 744 N N . ASP A 1 94 ? 10.045 4.502 -24.815 1.00 87.94 94 ASP A N 1
ATOM 745 C CA . ASP A 1 94 ? 10.273 5.080 -26.131 1.00 87.94 94 ASP A CA 1
ATOM 746 C C . ASP A 1 94 ? 8.960 5.683 -26.652 1.00 87.94 94 ASP A C 1
ATOM 748 O O . ASP A 1 94 ? 8.027 4.968 -27.035 1.00 87.94 94 ASP A O 1
ATOM 752 N N . HIS A 1 95 ? 8.880 7.015 -26.632 1.00 82.38 95 HIS A N 1
ATOM 753 C CA . HIS A 1 95 ? 7.699 7.755 -27.071 1.00 82.38 95 HIS A CA 1
ATOM 754 C C . HIS A 1 95 ? 7.480 7.700 -28.592 1.00 82.38 95 HIS A C 1
ATOM 756 O O . HIS A 1 95 ? 6.330 7.770 -29.027 1.00 82.38 95 HIS A O 1
ATOM 762 N N . ASP A 1 96 ? 8.539 7.513 -29.387 1.00 84.06 96 ASP A N 1
ATOM 763 C CA . ASP A 1 96 ? 8.453 7.452 -30.850 1.00 84.06 96 ASP A CA 1
ATOM 764 C C . ASP A 1 96 ? 8.027 6.057 -31.304 1.00 84.06 96 ASP A C 1
ATOM 766 O O . ASP A 1 96 ? 7.105 5.892 -32.105 1.00 84.06 96 ASP A O 1
ATOM 770 N N . ARG A 1 97 ? 8.669 5.028 -30.740 1.00 82.88 97 ARG A N 1
ATOM 771 C CA . ARG A 1 97 ? 8.365 3.622 -31.043 1.00 82.88 97 ARG A CA 1
ATOM 772 C C . ARG A 1 97 ? 7.140 3.096 -30.317 1.00 82.88 97 ARG A C 1
ATOM 774 O O . ARG A 1 97 ? 6.724 1.974 -30.594 1.00 82.88 97 ARG A O 1
ATOM 781 N N . ARG A 1 98 ? 6.567 3.895 -29.412 1.00 78.44 98 ARG A N 1
ATOM 782 C CA . ARG A 1 98 ? 5.424 3.517 -28.582 1.00 78.44 98 ARG A CA 1
ATOM 783 C C . ARG A 1 98 ? 5.673 2.163 -27.919 1.00 78.44 98 ARG A C 1
ATOM 785 O O . ARG A 1 98 ? 4.929 1.202 -28.106 1.00 78.44 98 ARG A O 1
ATOM 792 N N . GLY A 1 99 ? 6.749 2.088 -27.146 1.00 88.06 99 GLY A N 1
ATOM 793 C CA . GLY A 1 99 ? 7.186 0.839 -26.541 1.00 88.06 99 GLY A CA 1
ATOM 794 C C . GLY A 1 99 ? 8.163 1.045 -25.398 1.00 88.06 99 GLY A C 1
ATOM 795 O O . GLY A 1 99 ? 8.581 2.160 -25.098 1.00 88.06 99 GLY A O 1
ATOM 796 N N . TRP A 1 100 ? 8.530 -0.051 -24.753 1.00 92.06 100 TRP A N 1
ATOM 797 C CA . TRP A 1 100 ? 9.604 -0.064 -23.775 1.00 92.06 100 TRP A CA 1
ATOM 798 C C . TRP A 1 100 ? 10.978 0.016 -24.462 1.00 92.06 100 TRP A C 1
ATOM 800 O O . TRP A 1 100 ? 11.178 -0.561 -25.531 1.00 92.06 100 TRP A O 1
ATOM 810 N N . ARG A 1 101 ? 11.956 0.688 -23.843 1.00 92.81 101 ARG A N 1
ATOM 811 C CA . ARG A 1 101 ? 13.365 0.637 -24.264 1.00 92.81 101 ARG A CA 1
ATOM 812 C C . ARG A 1 101 ? 14.014 -0.623 -23.703 1.00 92.81 101 ARG A C 1
ATOM 814 O O . ARG A 1 101 ? 14.525 -0.615 -22.583 1.00 92.81 101 ARG A O 1
ATOM 821 N N . ASP A 1 102 ? 14.022 -1.692 -24.495 1.00 91.06 102 ASP A N 1
ATOM 822 C CA . ASP A 1 102 ? 14.540 -3.002 -24.078 1.00 91.06 102 ASP A CA 1
ATOM 823 C C . ASP A 1 102 ? 15.940 -2.927 -23.458 1.00 91.06 102 ASP A C 1
ATOM 825 O O . ASP A 1 102 ? 16.161 -3.467 -22.379 1.00 91.06 102 ASP A O 1
ATOM 829 N N . SER A 1 103 ? 16.851 -2.175 -24.082 1.00 90.69 103 SER A N 1
ATOM 830 C CA . SER A 1 103 ? 18.226 -2.000 -23.607 1.00 90.69 103 SER A CA 1
ATOM 831 C C . SER A 1 103 ? 18.325 -1.318 -22.243 1.00 90.69 103 SER A C 1
ATOM 833 O O . SER A 1 103 ? 19.235 -1.618 -21.477 1.00 90.69 103 SER A O 1
ATOM 835 N N . GLU A 1 104 ? 17.418 -0.390 -21.929 1.00 91.12 104 GLU A N 1
ATOM 836 C CA . GLU A 1 104 ? 17.402 0.256 -20.613 1.00 91.12 104 GLU A CA 1
ATOM 837 C C . GLU A 1 104 ? 16.820 -0.679 -19.557 1.00 91.12 104 GLU A C 1
ATOM 839 O O . GLU A 1 104 ? 17.321 -0.734 -18.435 1.00 91.12 104 GLU A O 1
ATOM 844 N N . ILE A 1 105 ? 15.806 -1.465 -19.915 1.00 91.12 105 ILE A N 1
ATOM 845 C CA . ILE A 1 105 ? 15.211 -2.439 -19.001 1.00 91.12 105 ILE A CA 1
ATOM 846 C C . ILE A 1 105 ? 16.202 -3.562 -18.681 1.00 91.12 105 ILE A C 1
ATOM 848 O O . ILE A 1 105 ? 16.371 -3.918 -17.517 1.00 91.12 105 ILE A O 1
ATOM 852 N N . ASP A 1 106 ? 16.904 -4.080 -19.687 1.00 91.62 106 ASP A N 1
ATOM 853 C CA . ASP A 1 106 ? 17.860 -5.177 -19.515 1.00 91.62 106 ASP A CA 1
ATOM 854 C C . ASP A 1 106 ? 19.068 -4.779 -18.652 1.00 91.62 106 ASP A C 1
ATOM 856 O O . ASP A 1 106 ? 19.644 -5.624 -17.970 1.00 91.62 106 ASP A O 1
ATOM 860 N N . ARG A 1 107 ? 19.449 -3.492 -18.652 1.00 90.69 107 ARG A N 1
ATOM 861 C CA . ARG A 1 107 ? 20.582 -2.980 -17.861 1.00 90.69 107 ARG A CA 1
ATOM 862 C C . ARG A 1 107 ? 20.222 -2.604 -16.428 1.00 90.69 107 ARG A C 1
ATOM 864 O O . ARG A 1 107 ? 21.070 -2.729 -15.552 1.00 90.69 107 ARG A O 1
ATOM 871 N N . ASN A 1 108 ? 19.005 -2.114 -16.191 1.00 87.19 108 ASN A N 1
ATOM 872 C CA . ASN A 1 108 ? 18.623 -1.551 -14.892 1.00 87.19 108 ASN A CA 1
ATOM 873 C C . ASN A 1 108 ? 17.855 -2.533 -13.992 1.00 87.19 108 ASN A C 1
ATOM 875 O O . ASN A 1 108 ? 17.700 -2.267 -12.801 1.00 87.19 108 ASN A O 1
ATOM 879 N N . PHE A 1 109 ? 17.368 -3.658 -14.527 1.00 88.38 109 PHE A N 1
ATOM 880 C CA . PHE A 1 109 ? 16.537 -4.602 -13.778 1.00 88.38 109 PHE A CA 1
ATOM 881 C C . PHE A 1 109 ? 17.111 -6.020 -13.789 1.00 88.38 109 PHE A C 1
ATOM 883 O O . PHE A 1 109 ? 17.747 -6.457 -14.743 1.00 88.38 109 PHE A O 1
ATOM 890 N N . LEU A 1 110 ? 16.837 -6.773 -12.718 1.00 89.31 110 LEU A N 1
ATOM 891 C CA . LEU A 1 110 ? 17.194 -8.191 -12.643 1.00 89.31 110 LEU A CA 1
ATOM 892 C C . LEU A 1 110 ? 16.523 -8.979 -13.782 1.00 89.31 110 LEU A C 1
ATOM 894 O O . LEU A 1 110 ? 15.351 -8.716 -14.077 1.00 89.31 110 LEU A O 1
ATOM 898 N N . PRO A 1 111 ? 17.176 -10.014 -14.344 1.00 88.56 111 PRO A N 1
ATOM 899 C CA . PRO A 1 111 ? 16.610 -10.812 -15.437 1.00 88.56 111 PRO A CA 1
ATOM 900 C C . PRO A 1 111 ? 15.208 -11.372 -15.144 1.00 88.56 111 PRO A C 1
ATOM 902 O O . PRO A 1 111 ? 14.358 -11.436 -16.028 1.00 88.56 111 PRO A O 1
ATOM 905 N N . SER A 1 112 ? 14.923 -11.704 -13.879 1.00 89.12 112 SER A N 1
ATOM 906 C CA . SER A 1 112 ? 13.608 -12.187 -13.428 1.00 89.12 112 SER A CA 1
ATOM 907 C C . SER A 1 112 ? 12.493 -11.133 -13.489 1.00 89.12 112 SER A C 1
ATOM 909 O O . SER A 1 112 ? 11.315 -11.482 -13.493 1.00 89.12 112 SER A O 1
ATOM 911 N N . LYS A 1 113 ? 12.840 -9.843 -13.536 1.00 86.25 113 LYS A N 1
ATOM 912 C CA . LYS A 1 113 ? 11.903 -8.714 -13.636 1.00 86.25 113 LYS A CA 1
ATOM 913 C C . LYS A 1 113 ? 11.756 -8.205 -15.065 1.00 86.25 113 LYS A C 1
ATOM 915 O O . LYS A 1 113 ? 10.664 -7.777 -15.422 1.00 86.25 113 LYS A O 1
ATOM 920 N N . VAL A 1 114 ? 12.803 -8.308 -15.882 1.00 92.38 114 VAL A N 1
ATOM 921 C CA . VAL A 1 114 ? 12.827 -7.861 -17.285 1.00 92.38 114 VAL A CA 1
ATOM 922 C C . VAL A 1 114 ? 11.623 -8.376 -18.074 1.00 92.38 114 VAL A C 1
ATOM 924 O O . VAL A 1 114 ? 10.890 -7.584 -18.663 1.00 92.38 114 VAL A O 1
ATOM 927 N N . ALA A 1 115 ? 11.385 -9.691 -18.055 1.00 90.81 115 ALA A N 1
ATOM 928 C CA . ALA A 1 115 ? 10.302 -10.302 -18.827 1.00 90.81 115 ALA A CA 1
ATOM 929 C C . ALA A 1 115 ? 8.919 -9.786 -18.400 1.00 90.81 115 ALA A C 1
ATOM 931 O O . ALA A 1 115 ? 8.048 -9.567 -19.237 1.00 90.81 115 ALA A O 1
ATOM 932 N N . ILE A 1 116 ? 8.737 -9.547 -17.099 1.00 91.62 116 ILE A N 1
ATOM 933 C CA . ILE A 1 116 ? 7.485 -9.032 -16.539 1.00 91.62 116 ILE A CA 1
ATOM 934 C C . ILE A 1 116 ? 7.285 -7.575 -16.958 1.00 91.62 116 ILE A C 1
ATOM 936 O O . ILE A 1 116 ? 6.195 -7.224 -17.390 1.00 91.62 116 ILE A O 1
ATOM 940 N N . ILE A 1 117 ? 8.328 -6.742 -16.868 1.00 90.94 117 ILE A N 1
ATOM 941 C CA . ILE A 1 117 ? 8.255 -5.319 -17.233 1.00 90.94 117 ILE A CA 1
ATOM 942 C C . ILE A 1 117 ? 7.939 -5.170 -18.724 1.00 90.94 117 ILE A C 1
ATOM 944 O O . ILE A 1 117 ? 7.007 -4.454 -19.074 1.00 90.94 117 ILE A O 1
ATOM 948 N N . LYS A 1 118 ? 8.647 -5.903 -19.594 1.00 89.31 118 LYS A N 1
ATOM 949 C CA . LYS A 1 118 ? 8.413 -5.882 -21.049 1.00 89.31 118 LYS A CA 1
ATOM 950 C C . LYS A 1 118 ? 7.004 -6.352 -21.432 1.00 89.31 118 LYS A C 1
ATOM 952 O O . LYS A 1 118 ? 6.483 -5.930 -22.460 1.00 89.31 118 LYS A O 1
ATOM 957 N N . ALA A 1 119 ? 6.376 -7.190 -20.605 1.00 89.88 119 ALA A N 1
ATOM 958 C CA . ALA A 1 119 ? 5.010 -7.662 -20.808 1.00 89.88 119 ALA A CA 1
ATOM 959 C C . ALA A 1 119 ? 3.925 -6.669 -20.348 1.00 89.88 119 ALA A C 1
ATOM 961 O O . ALA A 1 119 ? 2.754 -6.891 -20.653 1.00 89.88 119 ALA A O 1
ATOM 962 N N . ILE A 1 120 ? 4.270 -5.589 -19.629 1.00 89.25 120 ILE A N 1
ATOM 963 C CA . ILE A 1 120 ? 3.299 -4.563 -19.224 1.00 89.25 120 ILE A CA 1
ATOM 964 C C . ILE A 1 120 ? 2.848 -3.800 -20.476 1.00 89.25 120 ILE A C 1
ATOM 966 O O . ILE A 1 120 ? 3.680 -3.146 -21.115 1.00 89.25 120 ILE A O 1
ATOM 970 N N . PRO A 1 121 ? 1.551 -3.825 -20.831 1.00 85.81 121 PRO A N 1
ATOM 971 C CA . PRO A 1 121 ? 1.054 -3.052 -21.957 1.00 85.81 121 PRO A CA 1
ATOM 972 C C . PRO A 1 121 ? 1.149 -1.557 -21.650 1.00 85.81 121 PRO A C 1
ATOM 974 O O . PRO A 1 121 ? 0.581 -1.081 -20.667 1.00 85.81 121 PRO A O 1
ATOM 977 N N . LEU A 1 122 ? 1.846 -0.809 -22.502 1.00 82.69 122 LEU A N 1
ATOM 978 C CA . LEU A 1 122 ? 1.865 0.649 -22.435 1.00 82.69 122 LEU A CA 1
ATOM 979 C C . LEU A 1 122 ? 0.602 1.210 -23.098 1.00 82.69 122 LEU A C 1
ATOM 981 O O . LEU A 1 122 ? 0.273 0.867 -24.235 1.00 82.69 122 LEU A O 1
ATOM 985 N N . SER A 1 123 ? -0.120 2.080 -22.394 1.00 72.38 123 SER A N 1
ATOM 986 C CA . SER A 1 123 ? -1.251 2.812 -22.960 1.00 72.38 123 SER A CA 1
ATOM 987 C C . SER A 1 123 ? -0.746 3.986 -23.804 1.00 72.38 123 SER A C 1
ATOM 989 O O . SER A 1 123 ? -0.122 4.908 -23.297 1.00 72.38 123 SER A O 1
ATOM 991 N N . PHE A 1 124 ? -1.072 3.997 -25.100 1.00 68.12 124 PHE A N 1
ATOM 992 C CA . PHE A 1 124 ? -0.795 5.135 -26.002 1.00 68.12 124 PHE A CA 1
ATOM 993 C C . PHE A 1 124 ? -2.011 6.032 -26.221 1.00 68.12 124 PHE A C 1
ATOM 995 O O . PHE A 1 124 ? -2.089 6.769 -27.205 1.00 68.12 124 PHE A O 1
ATOM 1002 N N . SER A 1 125 ? -2.985 5.947 -25.317 1.00 67.06 125 SER A N 1
ATOM 1003 C CA . SER A 1 125 ? -4.097 6.885 -25.300 1.00 67.06 125 SER A CA 1
ATOM 1004 C C . SER A 1 125 ? -3.537 8.285 -25.059 1.00 67.06 125 SER A C 1
ATOM 1006 O O . SER A 1 125 ? -2.873 8.516 -24.057 1.00 67.06 125 SER A O 1
ATOM 1008 N N . MET A 1 126 ? -3.830 9.233 -25.952 1.00 60.72 126 MET A N 1
ATOM 1009 C CA . MET A 1 126 ? -3.538 10.659 -25.730 1.00 60.72 126 MET A CA 1
ATOM 1010 C C . MET A 1 126 ? -4.474 11.295 -24.684 1.00 60.72 126 MET A C 1
ATOM 1012 O O . MET A 1 126 ? -4.495 12.514 -24.527 1.00 60.72 126 MET A O 1
ATOM 1016 N N . SER A 1 127 ? -5.290 10.491 -23.998 1.00 66.31 127 SER A N 1
ATOM 1017 C CA . SER A 1 127 ? -6.163 10.974 -22.935 1.00 66.31 127 SER A CA 1
ATOM 1018 C C . SER A 1 127 ? -5.329 11.176 -21.679 1.00 66.31 127 SER A C 1
ATOM 1020 O O . SER A 1 127 ? -4.625 10.260 -21.264 1.00 66.31 127 SER A O 1
ATOM 1022 N N . ALA A 1 128 ? -5.420 12.359 -21.073 1.00 68.00 128 ALA A N 1
ATOM 1023 C CA . ALA A 1 128 ? -4.833 12.588 -19.762 1.00 68.00 128 ALA A CA 1
ATOM 1024 C C . ALA A 1 128 ? -5.369 11.551 -18.765 1.00 68.00 128 ALA A C 1
ATOM 1026 O O . ALA A 1 128 ? -6.571 11.258 -18.763 1.00 68.00 128 ALA A O 1
ATOM 1027 N N . ASP A 1 129 ? -4.483 11.019 -17.923 1.00 70.00 129 ASP A N 1
ATOM 1028 C CA . ASP A 1 129 ? -4.877 10.115 -16.850 1.00 70.00 129 ASP A CA 1
ATOM 1029 C C . ASP A 1 129 ? -5.965 10.779 -16.000 1.00 70.00 129 ASP A C 1
ATOM 1031 O O . ASP A 1 129 ? -5.821 11.906 -15.520 1.00 70.00 129 ASP A O 1
ATOM 1035 N N . SER A 1 130 ? -7.081 10.076 -15.826 1.00 69.12 130 SER A N 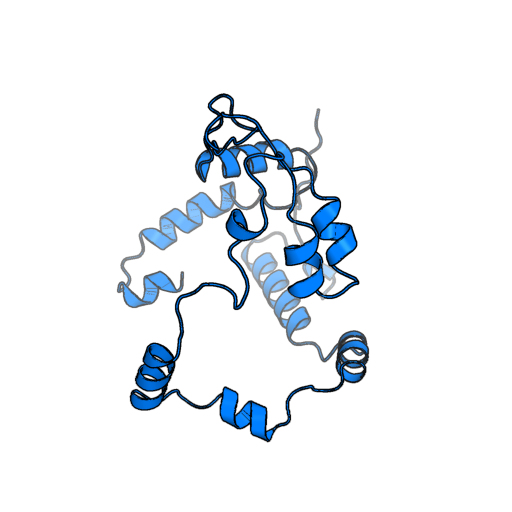1
ATOM 1036 C CA . SER A 1 130 ? -8.196 10.535 -15.009 1.00 69.12 130 SER A CA 1
ATOM 1037 C C . SER A 1 130 ? -8.503 9.482 -13.957 1.00 69.12 130 SER A C 1
ATOM 1039 O O . SER A 1 130 ? -8.672 8.301 -14.265 1.00 69.12 130 SER A O 1
ATOM 1041 N N . ILE A 1 131 ? -8.561 9.908 -12.695 1.00 77.12 131 ILE A N 1
ATOM 1042 C CA . ILE A 1 131 ? -8.977 9.040 -11.596 1.00 77.12 131 ILE A CA 1
ATOM 1043 C C . ILE A 1 131 ? -10.465 8.757 -11.787 1.00 77.12 131 ILE A C 1
ATOM 1045 O O . ILE A 1 131 ? -11.298 9.639 -11.594 1.00 77.12 131 ILE A O 1
ATOM 1049 N N . TYR A 1 132 ? -10.789 7.520 -12.149 1.00 81.75 132 TYR A N 1
ATOM 1050 C CA . TYR A 1 132 ? -12.157 7.068 -12.351 1.00 81.75 132 TYR A CA 1
ATOM 1051 C C . TYR A 1 132 ? -12.530 6.020 -11.305 1.00 81.75 132 TYR A C 1
ATOM 1053 O O . TYR A 1 132 ? -11.894 4.973 -11.184 1.00 81.75 132 TYR A O 1
ATOM 1061 N N . TRP A 1 133 ? -13.583 6.300 -10.544 1.00 81.94 133 TRP A N 1
ATOM 1062 C CA . TRP A 1 133 ? -14.173 5.383 -9.583 1.00 81.94 133 TRP A CA 1
ATOM 1063 C C . TRP A 1 133 ? -15.406 4.696 -10.196 1.00 81.94 133 TRP A C 1
ATOM 1065 O O . TRP A 1 133 ? -16.472 5.309 -10.260 1.00 81.94 133 TRP A O 1
ATOM 1075 N N . PRO A 1 134 ? -15.338 3.404 -10.584 1.00 79.56 134 PRO A N 1
ATOM 1076 C CA . PRO A 1 134 ? -16.393 2.741 -11.372 1.00 79.56 134 PRO A CA 1
ATOM 1077 C C . PRO A 1 134 ? -17.739 2.601 -10.662 1.00 79.56 134 PRO A C 1
ATOM 1079 O O . PRO A 1 134 ? -18.749 2.222 -11.249 1.00 79.56 134 PRO A O 1
ATOM 1082 N N . LYS A 1 135 ? -17.739 2.816 -9.350 1.00 80.19 135 LYS A N 1
ATOM 1083 C CA . LYS A 1 135 ? -18.881 2.563 -8.481 1.00 80.19 135 LYS A CA 1
ATOM 1084 C C . LYS A 1 135 ? -19.710 3.820 -8.214 1.00 80.19 135 LYS A C 1
ATOM 1086 O O . LYS A 1 135 ? -20.730 3.733 -7.524 1.00 80.19 135 LYS A O 1
ATOM 1091 N N . THR A 1 136 ? -19.298 4.971 -8.742 1.00 80.25 136 THR A N 1
ATOM 1092 C CA . THR A 1 136 ? -20.123 6.176 -8.775 1.00 80.25 136 THR A CA 1
ATOM 1093 C C . THR A 1 136 ? -20.344 6.638 -10.216 1.00 80.25 136 THR A C 1
ATOM 1095 O O . THR A 1 136 ? -19.419 6.588 -11.021 1.00 80.25 136 THR A O 1
ATOM 1098 N N . PRO A 1 137 ? -21.563 7.090 -10.570 1.00 77.31 137 PRO A N 1
ATOM 1099 C CA . PRO A 1 137 ? -21.861 7.541 -11.933 1.00 77.31 137 PRO A CA 1
ATOM 1100 C C . PRO A 1 137 ? -21.033 8.748 -12.386 1.00 77.31 137 PRO A C 1
ATOM 1102 O O . PRO A 1 137 ? -20.823 8.931 -13.577 1.00 77.31 137 PRO A O 1
ATOM 1105 N N . ASP A 1 138 ? -20.577 9.568 -11.439 1.00 82.12 138 ASP A N 1
ATOM 1106 C CA . ASP A 1 138 ? -19.722 10.732 -11.680 1.00 82.12 138 ASP A CA 1
ATOM 1107 C C . ASP A 1 138 ? -18.232 10.371 -11.795 1.00 82.12 138 ASP A C 1
ATOM 1109 O O . ASP A 1 138 ? -17.420 11.240 -12.091 1.00 82.12 138 ASP A O 1
ATOM 1113 N N . GLY A 1 139 ? -17.852 9.112 -11.546 1.00 82.19 139 GLY A N 1
ATOM 1114 C CA . GLY A 1 139 ? -16.460 8.668 -11.547 1.00 82.19 139 GLY A CA 1
ATOM 1115 C C . GLY A 1 139 ? -15.618 9.226 -10.395 1.00 82.19 139 GLY A C 1
ATOM 1116 O O . GLY A 1 139 ? -14.425 8.945 -10.339 1.00 82.19 139 GLY A O 1
ATOM 1117 N N . ILE A 1 140 ? -16.199 9.985 -9.459 1.00 83.94 140 ILE A N 1
ATOM 1118 C CA . ILE A 1 140 ? -15.450 10.653 -8.391 1.00 83.94 140 ILE A CA 1
ATOM 1119 C C . ILE A 1 140 ? -15.423 9.790 -7.128 1.00 83.94 140 ILE A C 1
ATOM 1121 O O . ILE A 1 140 ? -16.445 9.456 -6.515 1.00 83.94 140 ILE A O 1
ATOM 1125 N N . TYR A 1 141 ? -14.212 9.491 -6.664 1.00 83.38 141 TYR A N 1
ATOM 1126 C CA . TYR A 1 141 ? -14.023 8.872 -5.361 1.00 83.38 141 TYR A CA 1
ATOM 1127 C C . TYR A 1 141 ? -14.239 9.885 -4.230 1.00 83.38 141 TYR A C 1
ATOM 1129 O O . TYR A 1 141 ? -13.647 10.961 -4.200 1.00 83.38 141 TYR A O 1
ATOM 1137 N N . SER A 1 142 ? -15.039 9.505 -3.235 1.00 84.19 142 SER A N 1
ATOM 1138 C CA . SER A 1 142 ? -15.123 10.207 -1.958 1.00 84.19 142 SER A CA 1
ATOM 1139 C C . SER A 1 142 ? -15.270 9.197 -0.828 1.00 84.19 142 SER A C 1
ATOM 1141 O O . SER A 1 142 ? -15.819 8.107 -1.000 1.00 84.19 142 SER A O 1
ATOM 1143 N N . ILE A 1 143 ? -14.838 9.574 0.375 1.00 78.88 143 ILE A N 1
ATOM 1144 C CA . ILE A 1 143 ? -15.031 8.754 1.579 1.00 78.88 143 ILE A CA 1
ATOM 1145 C C . ILE A 1 143 ? -16.519 8.382 1.730 1.00 78.88 143 ILE A C 1
ATOM 1147 O O . ILE A 1 143 ? -16.860 7.226 1.971 1.00 78.88 143 ILE A O 1
ATOM 1151 N N . LYS A 1 144 ? -17.425 9.334 1.474 1.00 75.00 144 LYS A N 1
ATOM 1152 C CA . LYS A 1 144 ? -18.880 9.128 1.511 1.00 75.00 144 LYS A CA 1
ATOM 1153 C C . LYS A 1 144 ? -19.368 8.114 0.473 1.00 75.00 144 LYS A C 1
ATOM 1155 O O . LYS A 1 144 ? -20.232 7.298 0.799 1.00 75.00 144 LYS A O 1
ATOM 1160 N N . SER A 1 145 ? -18.844 8.147 -0.756 1.00 79.19 145 SER A N 1
ATOM 1161 C CA . SER A 1 145 ? -19.230 7.176 -1.783 1.00 79.19 145 SER A CA 1
ATOM 1162 C C . SER A 1 145 ? -18.714 5.774 -1.456 1.00 79.19 145 SER A C 1
ATOM 1164 O O . SER A 1 145 ? -19.460 4.813 -1.640 1.00 79.19 145 SER A O 1
ATOM 1166 N N . ARG A 1 146 ? -17.528 5.651 -0.842 1.00 77.19 146 ARG A N 1
ATOM 1167 C CA . ARG A 1 146 ? -17.014 4.374 -0.323 1.00 77.19 146 ARG A CA 1
ATOM 1168 C C . ARG A 1 146 ? -17.845 3.800 0.824 1.00 77.19 146 ARG A C 1
ATOM 1170 O O . ARG A 1 146 ? -18.246 2.646 0.737 1.00 77.19 146 ARG A O 1
ATOM 1177 N N . TYR A 1 147 ? -18.176 4.582 1.853 1.00 74.69 147 TYR A N 1
ATOM 1178 C CA . TYR A 1 147 ? -19.048 4.099 2.937 1.00 74.69 147 TYR A CA 1
ATOM 1179 C C . TYR A 1 147 ? -20.429 3.680 2.414 1.00 74.69 147 TYR A C 1
ATOM 1181 O O . TYR A 1 147 ? -20.980 2.672 2.844 1.00 74.69 147 TYR A O 1
ATOM 1189 N N . LYS A 1 148 ? -20.979 4.410 1.435 1.00 78.38 148 LYS A N 1
ATOM 1190 C CA . LYS A 1 148 ? -22.247 4.049 0.785 1.00 78.38 148 LYS A CA 1
ATOM 1191 C C . LYS A 1 148 ? -22.155 2.741 -0.010 1.00 78.38 148 LYS A C 1
ATOM 1193 O O . LYS A 1 148 ? -23.169 2.062 -0.136 1.00 78.38 148 LYS A O 1
ATOM 1198 N N . LEU A 1 149 ? -20.987 2.407 -0.558 1.00 78.88 149 LEU A N 1
ATOM 1199 C CA . LEU A 1 149 ? -20.748 1.135 -1.244 1.00 78.88 149 LEU A CA 1
ATOM 1200 C C . LEU A 1 149 ? -20.613 -0.021 -0.268 1.00 78.88 149 LEU A C 1
ATOM 1202 O O . LEU A 1 149 ? -21.309 -1.007 -0.455 1.00 78.88 149 LEU A O 1
ATOM 1206 N N . ILE A 1 150 ? -19.839 0.146 0.805 1.00 73.44 150 ILE A N 1
ATOM 1207 C CA . ILE A 1 150 ? -19.711 -0.856 1.874 1.00 73.44 150 ILE A CA 1
ATOM 1208 C C . ILE A 1 150 ? -21.097 -1.205 2.432 1.00 73.44 150 ILE A C 1
ATOM 1210 O O . ILE A 1 150 ? -21.471 -2.366 2.481 1.00 73.44 150 ILE A O 1
ATOM 1214 N N . LEU A 1 151 ? -21.939 -0.202 2.702 1.00 74.00 151 LEU A N 1
ATOM 1215 C CA . LEU A 1 151 ? -23.317 -0.428 3.162 1.00 74.00 151 LEU A CA 1
ATOM 1216 C C . LEU A 1 151 ? -24.225 -1.133 2.136 1.00 74.00 151 LEU A C 1
ATOM 1218 O O . LEU A 1 151 ? -25.250 -1.694 2.518 1.00 74.00 151 LEU A O 1
ATOM 1222 N N . LYS A 1 152 ? -23.905 -1.060 0.839 1.00 67.19 152 LYS A N 1
ATOM 1223 C CA . LYS A 1 152 ? -24.644 -1.743 -0.237 1.00 67.19 152 LYS A CA 1
ATOM 1224 C C . LYS A 1 152 ? -24.099 -3.146 -0.522 1.00 67.19 152 LYS A C 1
ATOM 1226 O O . LYS A 1 152 ? -24.873 -3.997 -0.952 1.00 67.19 152 LYS A O 1
ATOM 1231 N N . GLU A 1 153 ? -22.806 -3.371 -0.308 1.00 64.88 153 GLU A N 1
ATOM 1232 C CA . GLU A 1 153 ? -22.123 -4.660 -0.476 1.00 64.88 153 GLU A CA 1
ATOM 1233 C C . GLU A 1 153 ? -22.360 -5.574 0.747 1.00 64.88 153 GLU A C 1
ATOM 1235 O O . GLU A 1 153 ? -22.668 -6.750 0.562 1.00 64.88 153 GLU A O 1
ATOM 1240 N N . ASP A 1 154 ? -22.438 -5.016 1.963 1.00 51.53 154 ASP A N 1
ATOM 1241 C CA . ASP A 1 154 ? -22.734 -5.718 3.233 1.00 51.53 154 ASP A CA 1
ATOM 1242 C C . ASP A 1 154 ? -24.185 -6.232 3.368 1.00 51.53 154 ASP A C 1
ATOM 1244 O O . ASP A 1 154 ? -24.583 -6.776 4.400 1.00 51.53 154 ASP A O 1
ATOM 1248 N N . GLY A 1 155 ? -24.998 -6.129 2.311 1.00 49.50 155 GLY A N 1
ATOM 1249 C CA . GLY A 1 155 ? -26.217 -6.937 2.183 1.00 49.50 155 GLY A CA 1
ATOM 1250 C C . GLY A 1 155 ? -25.929 -8.442 2.049 1.00 49.50 155 GLY A C 1
ATOM 1251 O O . GLY A 1 155 ? -26.859 -9.246 2.136 1.00 49.50 155 GLY A O 1
ATOM 1252 N N . LYS A 1 156 ? -24.657 -8.817 1.843 1.00 50.47 156 LYS A N 1
ATOM 1253 C CA . LYS A 1 156 ? -24.127 -10.180 1.888 1.00 50.47 156 LYS A CA 1
ATOM 1254 C C . LYS A 1 156 ? -22.898 -10.208 2.807 1.00 50.47 156 LYS A C 1
ATOM 1256 O O . LYS A 1 156 ? -21.825 -9.780 2.416 1.00 50.47 156 LYS A O 1
ATOM 1261 N N . ASP A 1 157 ? -23.100 -10.708 4.022 1.00 46.56 157 ASP A N 1
ATOM 1262 C CA . ASP A 1 157 ? -22.065 -11.193 4.945 1.00 46.56 157 ASP A CA 1
ATOM 1263 C C . ASP A 1 157 ? -20.931 -10.235 5.350 1.00 46.56 157 ASP A C 1
ATOM 1265 O O . ASP A 1 157 ? -19.761 -10.516 5.117 1.00 46.56 157 ASP A O 1
ATOM 1269 N N . VAL A 1 158 ? -21.251 -9.199 6.133 1.00 41.53 158 VAL A N 1
ATOM 1270 C CA . VAL A 1 158 ? -20.349 -8.772 7.219 1.00 41.53 158 VAL A CA 1
ATOM 1271 C C . VAL A 1 158 ? -21.163 -8.522 8.487 1.00 41.53 158 VAL A C 1
ATOM 1273 O O . VAL A 1 158 ? -21.942 -7.574 8.615 1.00 41.53 158 VAL A O 1
ATOM 1276 N N . ALA A 1 159 ? -20.985 -9.409 9.461 1.00 44.75 159 ALA A N 1
ATOM 1277 C CA . ALA A 1 159 ? -21.449 -9.221 10.823 1.00 44.75 159 ALA A CA 1
ATOM 1278 C C . ALA A 1 159 ? -20.738 -8.002 11.444 1.00 44.75 159 ALA A C 1
ATOM 1280 O O . ALA A 1 159 ? -19.643 -8.120 11.980 1.00 44.75 159 ALA A O 1
ATOM 1281 N N . GLY A 1 160 ? -21.351 -6.817 11.353 1.00 43.31 160 GLY A N 1
ATOM 1282 C CA . GLY A 1 160 ? -20.803 -5.607 11.983 1.00 43.31 160 GLY A CA 1
ATOM 1283 C C . GLY A 1 160 ? -21.779 -4.454 12.240 1.00 43.31 160 GLY A C 1
ATOM 1284 O O . GLY A 1 160 ? -21.462 -3.551 13.006 1.00 43.31 160 GLY A O 1
ATOM 1285 N N . VAL A 1 161 ? -22.986 -4.455 11.660 1.00 45.97 161 VAL A N 1
ATOM 1286 C CA . VAL A 1 161 ? -23.837 -3.240 11.636 1.00 45.97 161 VAL A CA 1
ATOM 1287 C C . VAL A 1 161 ? -24.992 -3.253 12.653 1.00 45.97 161 VAL A C 1
ATOM 1289 O O . VAL A 1 161 ? -25.708 -2.262 12.799 1.00 45.97 161 VAL A O 1
ATOM 1292 N N . ALA A 1 162 ? -25.155 -4.308 13.457 1.00 45.94 162 ALA A N 1
ATOM 1293 C CA . ALA A 1 162 ? -26.153 -4.300 14.539 1.00 45.94 162 ALA A CA 1
ATOM 1294 C C . ALA A 1 162 ? -25.806 -3.308 15.673 1.00 45.94 162 ALA A C 1
ATOM 1296 O O . ALA A 1 162 ? -26.693 -2.829 16.379 1.00 45.94 162 ALA A O 1
ATOM 1297 N N . THR A 1 163 ? -24.535 -2.926 15.809 1.00 44.72 163 THR A N 1
ATOM 1298 C CA . THR A 1 163 ? -24.042 -1.992 16.830 1.00 44.72 163 THR A CA 1
ATOM 1299 C C . THR A 1 163 ? -24.190 -0.524 16.440 1.00 44.72 163 THR A C 1
ATOM 1301 O O . THR A 1 163 ? -24.273 0.312 17.331 1.00 44.72 163 THR A O 1
ATOM 1304 N N . ALA A 1 164 ? -24.287 -0.167 15.154 1.00 46.66 164 ALA A N 1
ATOM 1305 C CA . ALA A 1 164 ? -24.299 1.242 14.734 1.00 46.66 164 ALA A CA 1
ATOM 1306 C C . ALA A 1 164 ? -25.536 2.014 15.240 1.00 46.66 164 ALA A C 1
ATOM 1308 O O . ALA A 1 164 ? -25.423 3.162 15.676 1.00 46.66 164 ALA A O 1
ATOM 1309 N N . ASN A 1 165 ? -26.712 1.373 15.249 1.00 51.38 165 ASN A N 1
ATOM 1310 C CA . ASN A 1 165 ? -27.940 1.995 15.756 1.00 51.38 165 ASN A CA 1
ATOM 1311 C C . ASN A 1 165 ? -27.989 2.057 17.291 1.00 51.38 165 ASN A C 1
ATOM 1313 O O . ASN A 1 165 ? -28.455 3.056 17.834 1.00 51.38 165 ASN A O 1
ATOM 1317 N N . VAL A 1 166 ? -27.465 1.042 17.987 1.00 50.53 166 VAL A N 1
ATOM 1318 C CA . VAL A 1 166 ? -27.376 1.023 19.461 1.00 50.53 166 VAL A CA 1
ATOM 1319 C C . VAL A 1 166 ? -26.345 2.050 19.955 1.00 50.53 166 VAL A C 1
ATOM 1321 O O . VAL A 1 166 ? -26.590 2.803 20.896 1.00 50.53 166 VAL A O 1
ATOM 1324 N N . MET A 1 167 ? -25.218 2.168 19.251 1.00 49.47 167 MET A N 1
ATOM 1325 C CA . MET A 1 167 ? -24.107 3.052 19.606 1.00 49.47 167 MET A CA 1
ATOM 1326 C C . MET A 1 167 ? -24.398 4.535 19.351 1.00 49.47 167 MET A C 1
ATOM 1328 O O . MET A 1 167 ? -23.813 5.384 20.020 1.00 49.47 167 MET A O 1
ATOM 1332 N N . LYS A 1 168 ? -25.314 4.898 18.440 1.00 58.09 168 LYS A N 1
ATOM 1333 C CA . LYS A 1 168 ? -25.611 6.312 18.126 1.00 58.09 168 LYS A CA 1
ATOM 1334 C C . LYS A 1 168 ? -26.031 7.112 19.370 1.00 58.09 168 LYS A C 1
ATOM 1336 O O . LYS A 1 168 ? -25.613 8.256 19.552 1.00 58.09 168 LYS A O 1
ATOM 1341 N N . GLY A 1 169 ? -26.819 6.491 20.251 1.00 59.44 169 GLY A N 1
ATOM 1342 C CA . GLY A 1 169 ? -27.250 7.093 21.516 1.00 59.44 169 GLY A CA 1
ATOM 1343 C C . GLY A 1 169 ? -26.166 7.112 22.597 1.00 59.44 169 GLY A C 1
ATOM 1344 O O . GLY A 1 169 ? -26.204 7.967 23.483 1.00 59.44 169 GLY A O 1
ATOM 1345 N N . VAL A 1 170 ? -25.205 6.190 22.537 1.00 63.34 170 VAL A N 1
ATOM 1346 C CA . VAL A 1 170 ? -24.057 6.132 23.454 1.00 63.34 170 VAL A CA 1
ATOM 1347 C C . VAL A 1 170 ? -23.038 7.209 23.080 1.00 63.34 170 VAL A C 1
ATOM 1349 O O . VAL A 1 170 ? -22.703 8.047 23.914 1.00 63.34 170 VAL A O 1
ATOM 1352 N N . 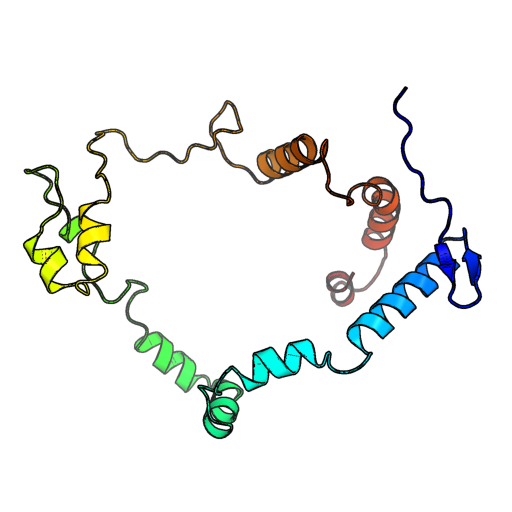TRP A 1 171 ? -22.662 7.302 21.802 1.00 57.38 171 TRP A N 1
ATOM 1353 C CA . TRP A 1 171 ? -21.742 8.326 21.301 1.00 57.38 171 TRP A CA 1
ATOM 1354 C C . TRP A 1 171 ? -22.264 9.743 21.525 1.00 57.38 171 TRP A C 1
ATOM 1356 O O . TRP A 1 171 ? -21.51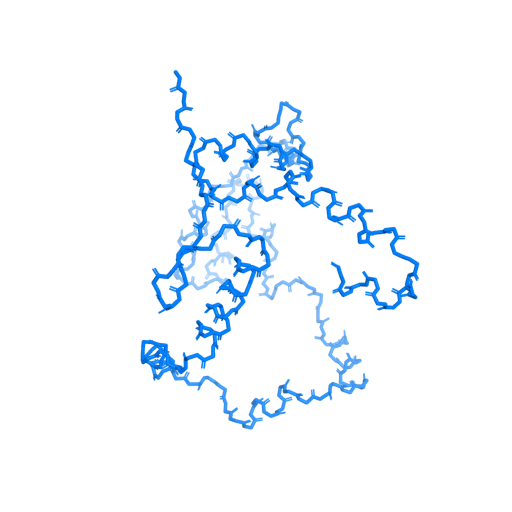8 10.607 21.978 1.00 57.38 171 TRP A O 1
ATOM 1366 N N . SER A 1 172 ? -23.560 9.998 21.307 1.00 64.75 172 SER A N 1
ATOM 1367 C CA . SER A 1 172 ? -24.123 11.325 21.591 1.00 64.75 172 SER A CA 1
ATOM 1368 C C . SER A 1 172 ? -24.027 11.721 23.069 1.00 64.75 172 SER A C 1
ATOM 1370 O O . SER A 1 172 ? -24.040 12.920 23.351 1.00 64.75 172 SER A O 1
ATOM 1372 N N . ARG A 1 173 ? -23.983 10.763 24.003 1.00 67.12 173 ARG A N 1
ATOM 1373 C CA . ARG A 1 173 ? -23.795 11.031 25.436 1.00 67.12 173 ARG A CA 1
ATOM 1374 C C . ARG A 1 173 ? -22.322 11.240 25.767 1.00 67.12 173 ARG A C 1
ATOM 1376 O O . ARG A 1 173 ? -22.012 12.229 26.421 1.00 67.12 173 ARG A O 1
ATOM 1383 N N . ILE A 1 174 ? -21.434 10.398 25.233 1.00 65.75 174 ILE A N 1
ATOM 1384 C CA . ILE A 1 174 ? -19.973 10.522 25.381 1.00 65.75 174 ILE A CA 1
ATOM 1385 C C . ILE A 1 174 ? -19.498 11.907 24.921 1.00 65.75 174 ILE A C 1
ATOM 1387 O O . ILE A 1 174 ? -18.835 12.622 25.668 1.00 65.75 174 ILE A O 1
ATOM 1391 N N . TRP A 1 175 ? -19.934 12.355 23.740 1.00 58.41 175 TRP A N 1
ATOM 1392 C CA . TRP A 1 175 ? -19.520 13.647 23.183 1.00 58.41 175 TRP A CA 1
ATOM 1393 C C . TRP A 1 175 ? -20.060 14.872 23.938 1.00 58.41 175 TRP A C 1
ATOM 1395 O O . TRP A 1 175 ? -19.528 15.966 23.743 1.00 58.41 175 TRP A O 1
ATOM 1405 N N . LYS A 1 176 ? -21.083 14.711 24.790 1.00 73.50 176 LYS A N 1
ATOM 1406 C CA . LYS A 1 176 ? -21.695 15.783 25.600 1.00 73.50 176 LYS A CA 1
ATOM 1407 C C . LYS A 1 176 ? -21.148 15.865 27.030 1.00 73.50 176 LYS A C 1
ATOM 1409 O O . LYS A 1 176 ? -21.538 16.774 27.763 1.00 73.50 176 LYS A O 1
ATOM 1414 N N . LEU A 1 177 ? -20.271 14.948 27.441 1.00 67.06 177 LEU A N 1
ATOM 1415 C CA . LEU A 1 177 ? -19.657 14.987 28.766 1.00 67.06 177 LEU A CA 1
ATOM 1416 C C . LEU A 1 177 ? -18.799 16.253 28.919 1.00 67.06 177 LEU A C 1
ATOM 1418 O O . LEU A 1 177 ? -17.942 16.544 28.085 1.00 67.06 177 LEU A O 1
ATOM 1422 N N . LYS A 1 178 ? -19.016 17.008 30.004 1.00 64.56 178 LYS A N 1
ATOM 1423 C CA . LYS A 1 178 ? -18.163 18.142 30.387 1.00 64.56 178 LYS A CA 1
ATOM 1424 C C . LYS A 1 178 ? -16.883 17.618 31.040 1.00 64.56 178 LYS A C 1
ATOM 1426 O O . LYS A 1 178 ? -16.740 17.668 32.256 1.00 64.56 178 LYS A O 1
ATOM 1431 N N . VAL A 1 179 ? -15.977 17.087 30.226 1.00 70.44 179 VAL A N 1
ATOM 1432 C CA . VAL A 1 179 ? -14.652 16.633 30.667 1.00 70.44 179 VAL A CA 1
ATOM 1433 C C . VAL A 1 179 ? -13.549 17.494 30.047 1.00 70.44 179 VAL A C 1
ATOM 1435 O O . VAL A 1 179 ? -13.727 18.008 28.939 1.00 70.44 179 VAL A O 1
ATOM 1438 N N . PRO A 1 180 ? -12.406 17.679 30.733 1.00 55.16 180 PRO A N 1
ATOM 1439 C CA . PRO A 1 180 ? -11.262 18.390 30.173 1.00 55.16 180 PRO A CA 1
ATOM 1440 C C . PRO A 1 180 ? -10.822 17.772 28.838 1.00 55.16 180 PRO A C 1
ATOM 1442 O O . PRO A 1 180 ? -10.704 16.552 28.728 1.00 55.16 180 PRO A O 1
ATOM 1445 N N . ASN A 1 181 ? -10.525 18.609 27.835 1.00 58.72 181 ASN A N 1
ATOM 1446 C CA . ASN A 1 181 ? -10.235 18.183 26.453 1.00 58.72 181 ASN A CA 1
ATOM 1447 C C . ASN A 1 181 ? -9.171 17.077 26.330 1.00 58.72 181 ASN A C 1
ATOM 1449 O O . ASN A 1 181 ? -9.209 16.298 25.385 1.00 58.72 181 ASN A O 1
ATOM 1453 N N . ARG A 1 182 ? -8.247 16.972 27.292 1.00 47.34 182 ARG A N 1
ATOM 1454 C CA . ARG A 1 182 ? -7.182 15.958 27.292 1.00 47.34 182 ARG A CA 1
ATOM 1455 C C . ARG A 1 182 ? -7.688 14.519 27.440 1.00 47.34 182 ARG A C 1
ATOM 1457 O O . ARG A 1 182 ? -7.022 13.612 26.964 1.00 47.34 182 ARG A O 1
ATOM 1464 N N . VAL A 1 183 ? -8.856 14.309 28.050 1.00 54.81 183 VAL A N 1
ATOM 1465 C CA . VAL A 1 183 ? -9.454 12.969 28.225 1.00 54.81 183 VAL A CA 1
ATOM 1466 C C . VAL A 1 183 ? -10.367 12.604 27.046 1.00 54.81 183 VAL A C 1
ATOM 1468 O O . VAL A 1 183 ? -10.702 11.444 26.844 1.00 54.81 183 VAL A O 1
ATOM 1471 N N . ARG A 1 184 ? -10.731 13.584 26.209 1.00 56.19 184 ARG A N 1
ATOM 1472 C CA . ARG A 1 184 ? -11.661 13.404 25.085 1.00 56.19 184 ARG A CA 1
ATOM 1473 C C . ARG A 1 184 ? -11.074 12.614 23.910 1.00 56.19 184 ARG A C 1
ATOM 1475 O O . ARG A 1 184 ? -11.837 12.118 23.102 1.00 56.19 184 ARG A O 1
ATOM 1482 N N . ASN A 1 185 ? -9.749 12.499 23.822 1.00 56.41 185 ASN A N 1
ATOM 1483 C CA . ASN A 1 185 ? -9.064 11.759 22.752 1.00 56.41 185 ASN A CA 1
ATOM 1484 C C . ASN A 1 185 ? -8.922 10.255 23.048 1.00 56.41 185 ASN A C 1
ATOM 1486 O O . ASN A 1 185 ? -8.445 9.514 22.195 1.00 56.41 185 ASN A O 1
ATOM 1490 N N . LEU A 1 186 ? -9.268 9.828 24.268 1.00 48.44 186 LEU A N 1
ATOM 1491 C CA . LEU A 1 186 ? -9.183 8.438 24.729 1.00 48.44 186 LEU A CA 1
ATOM 1492 C C . LEU A 1 186 ? -10.562 7.753 24.786 1.00 48.44 186 LEU A C 1
ATOM 1494 O O . LEU A 1 186 ? -10.651 6.605 25.216 1.00 48.44 186 LEU A O 1
ATOM 1498 N N . LEU A 1 187 ? -11.618 8.471 24.387 1.00 45.94 187 LEU A N 1
ATOM 1499 C CA . LEU A 1 187 ? -13.007 8.021 24.288 1.00 45.94 187 LEU A CA 1
ATOM 1500 C C . LEU A 1 187 ? -13.429 8.024 22.820 1.00 45.94 187 LEU A C 1
ATOM 1502 O O . LEU A 1 187 ? -14.107 7.057 22.419 1.00 45.94 187 LEU A O 1
#

Sequence (187 aa):
MTRRNRIVGLKNNNDVWCTFDEQIYEIMVSFYKNLFTSAHLPASRIVLDAISPSSTDEMNADLIKVFTRTEVEFALKHMEPLKAPGPDVSTLIDHDRRGWRDSEIDRNFLPSKVAIIKAIPLSFSMSADSIYWPKTPDGIYSIKSRYKLILKEDGKDVAGVATANVMKGVWSRIWKLKVPNRVRNLL

Foldseek 3Di:
DDDDDDDQFDQAPVRDTDRDPVVRVVRVVVVVCCVVVPDDDVVVVVVVVVDDPPADPVNVVVVPDDDDPVNVVVVVVVPDPPDDPFDDVVVQADPVVRAGPLVRLVVTDDPVCSVVVRPDHRDPPPDDDDQADPQDPVRDDDPVSVVVVCVVVCVPDDPDCVVVVVCVVVVVVLVPDPDDPVCNVVD

Organism: Quercus lobata (NCBI:txid97700)

Secondary structure (DSSP, 8-state):
---------EE-TTS-EE-SHHHHHHHHHHHHHHHHHS---HHHHHHHHTS--SS-HHHHHHHTSPPPHHHHHHHHHH---S--SS--GGGGEETTTTEE-HHHHHHHS-HHHHHHHHTSPPP---SPP----TTSTT----HHHHHHHHHHHTTTT-TT-HHHHHHHHHHHHHTT----GGGGGG-

Radius of gyration: 27.99 Å; Cα contacts (8 Å, |Δi|>4): 66; chains: 1; bounding box: 63×42×65 Å

pLDDT: mean 71.46, std 14.41, range [38.41, 92.81]

Mean predicted aligned error: 20.76 Å